Protein AF-A0A6C0AYD4-F1 (afdb_monomer)

Structure (mmCIF, N/CA/C/O backbone):
data_AF-A0A6C0AYD4-F1
#
_entry.id   AF-A0A6C0AYD4-F1
#
loop_
_atom_site.group_PDB
_atom_site.id
_atom_site.type_symbol
_atom_site.label_atom_id
_atom_site.label_alt_id
_atom_site.label_comp_id
_atom_site.label_asym_id
_atom_site.label_entity_id
_atom_site.label_seq_id
_atom_site.pdbx_PDB_ins_code
_atom_site.Cartn_x
_atom_site.Cartn_y
_atom_site.Cartn_z
_atom_site.occupancy
_atom_site.B_iso_or_equiv
_atom_site.auth_seq_id
_atom_site.auth_comp_id
_atom_site.auth_asym_id
_atom_site.auth_atom_id
_atom_site.pdbx_PDB_model_num
ATOM 1 N N . MET A 1 1 ? -42.179 45.378 -27.601 1.00 44.62 1 MET A N 1
ATOM 2 C CA . MET A 1 1 ? -40.763 45.382 -28.027 1.00 44.62 1 MET A CA 1
ATOM 3 C C . MET A 1 1 ? -39.996 44.572 -26.997 1.00 44.62 1 MET A C 1
ATOM 5 O O . MET A 1 1 ? -40.217 44.855 -25.828 1.00 44.62 1 MET A O 1
ATOM 9 N N . ALA A 1 2 ? -39.174 43.614 -27.463 1.00 38.97 2 ALA A N 1
ATOM 10 C CA . ALA A 1 2 ? -38.355 42.639 -26.708 1.00 38.97 2 ALA A CA 1
ATOM 11 C C . ALA A 1 2 ? -39.185 41.627 -25.868 1.00 38.97 2 ALA A C 1
ATOM 13 O O . ALA A 1 2 ? -40.065 42.040 -25.132 1.00 38.97 2 ALA A O 1
ATOM 14 N N . ASP A 1 3 ? -39.080 40.296 -25.947 1.00 34.78 3 ASP A N 1
ATOM 15 C CA . ASP A 1 3 ? -38.038 39.397 -26.445 1.00 34.78 3 ASP A CA 1
ATOM 16 C C . ASP A 1 3 ? -38.659 38.068 -26.924 1.00 34.78 3 ASP A C 1
ATOM 18 O O . ASP A 1 3 ? -39.284 37.349 -26.151 1.00 34.78 3 ASP A O 1
ATOM 22 N N . ASN A 1 4 ? -38.451 37.728 -28.198 1.00 45.53 4 ASN A N 1
ATOM 23 C CA . ASN A 1 4 ? -38.811 36.446 -28.816 1.00 45.53 4 ASN A CA 1
ATOM 24 C C . ASN A 1 4 ? -37.530 35.765 -29.323 1.00 45.53 4 ASN A C 1
ATOM 26 O O . ASN A 1 4 ? -37.348 35.615 -30.522 1.00 45.53 4 ASN A O 1
ATOM 30 N N . VAL A 1 5 ? -36.602 35.408 -28.431 1.00 49.59 5 VAL A N 1
ATOM 31 C CA . VAL A 1 5 ? -35.448 34.547 -28.762 1.00 49.59 5 VAL A CA 1
ATOM 32 C C . VAL A 1 5 ? -34.971 33.845 -27.488 1.00 49.59 5 VAL A C 1
ATOM 34 O O . VAL A 1 5 ? -34.054 34.342 -26.841 1.00 49.59 5 VAL A O 1
ATOM 37 N N . LYS A 1 6 ? -35.588 32.725 -27.076 1.00 43.72 6 LYS A N 1
ATOM 38 C CA . LYS A 1 6 ? -34.960 31.786 -26.111 1.00 43.72 6 LYS A CA 1
ATOM 39 C C . LYS A 1 6 ? -35.691 30.459 -25.889 1.00 43.72 6 LYS A C 1
ATOM 41 O O . LYS A 1 6 ? -35.617 29.902 -24.804 1.00 43.72 6 LYS A O 1
ATOM 46 N N . VAL A 1 7 ? -36.367 29.908 -26.890 1.00 43.28 7 VAL A N 1
ATOM 47 C CA . VAL A 1 7 ? -36.875 28.532 -26.799 1.00 43.28 7 VAL A CA 1
ATOM 48 C C . VAL A 1 7 ? -36.770 27.924 -28.191 1.00 43.28 7 VAL A C 1
ATOM 50 O O . VAL A 1 7 ? -37.669 28.147 -28.980 1.00 43.28 7 VAL A O 1
ATOM 53 N N . ASP A 1 8 ? -35.610 27.337 -28.519 1.00 44.72 8 ASP A N 1
ATOM 54 C CA . ASP A 1 8 ? -35.420 26.290 -29.560 1.00 44.72 8 ASP A CA 1
ATOM 55 C C . ASP A 1 8 ? -33.947 26.106 -29.984 1.00 44.72 8 ASP A C 1
ATOM 57 O O . ASP A 1 8 ? -33.622 26.003 -31.159 1.00 44.72 8 ASP A O 1
ATOM 61 N N . ILE A 1 9 ? -33.001 26.060 -29.033 1.00 37.50 9 ILE A N 1
ATOM 62 C CA . ILE A 1 9 ? -31.600 25.686 -29.357 1.00 37.50 9 ILE A CA 1
ATOM 63 C C . ILE A 1 9 ? -31.076 24.529 -28.484 1.00 37.50 9 ILE A C 1
ATOM 65 O O . ILE A 1 9 ? -30.070 23.908 -28.808 1.00 37.50 9 ILE A O 1
ATOM 69 N N . MET A 1 10 ? -31.770 24.151 -27.405 1.00 37.38 10 MET A N 1
ATOM 70 C CA . MET A 1 10 ? -31.255 23.139 -26.466 1.00 37.38 10 MET A CA 1
ATOM 71 C C . MET A 1 10 ? -31.740 21.704 -26.721 1.00 37.38 10 MET A C 1
ATOM 73 O O . MET A 1 10 ? -31.194 20.778 -26.126 1.00 37.38 10 MET A O 1
ATOM 77 N N . THR A 1 11 ? -32.712 21.491 -27.612 1.00 37.31 11 THR A N 1
ATOM 78 C CA . THR A 1 11 ? -33.355 20.170 -27.772 1.00 37.31 11 THR A CA 1
ATOM 79 C C . THR A 1 11 ? -32.827 19.368 -28.972 1.00 37.31 11 THR A C 1
ATOM 81 O O . THR A 1 11 ? -32.942 18.147 -28.979 1.00 37.31 11 THR A O 1
ATOM 84 N N . GLU A 1 12 ? -32.157 19.996 -29.947 1.00 37.44 12 GLU A N 1
ATOM 85 C CA . GLU A 1 12 ? -31.658 19.301 -31.154 1.00 37.44 12 GLU A CA 1
ATOM 86 C C . GLU A 1 12 ? -30.195 18.823 -31.085 1.00 37.44 12 GLU A C 1
ATOM 88 O O . GLU A 1 12 ? -29.742 18.104 -31.970 1.00 37.44 12 GLU A O 1
ATOM 93 N N . LEU A 1 13 ? -29.445 19.115 -30.017 1.00 38.38 13 LEU A N 1
ATOM 94 C CA . LEU A 1 13 ? -28.035 18.693 -29.901 1.00 38.38 13 LEU A CA 1
ATOM 95 C C . LEU A 1 13 ? -27.817 17.308 -29.262 1.00 38.38 13 LEU A C 1
ATOM 97 O O . LEU A 1 13 ? -26.674 16.872 -29.134 1.00 38.38 13 LEU A O 1
ATOM 101 N N . PHE A 1 14 ? -28.883 16.590 -28.887 1.00 39.69 14 PHE A N 1
ATOM 102 C CA . PHE A 1 14 ? -28.781 15.309 -28.166 1.00 39.69 14 PHE A CA 1
ATOM 103 C C . PHE A 1 14 ? -29.174 14.056 -28.955 1.00 39.69 14 PHE A C 1
ATOM 105 O O . PHE A 1 14 ? -29.159 12.957 -28.401 1.00 39.69 14 PHE A O 1
ATOM 112 N N . THR A 1 15 ? -29.445 14.162 -30.255 1.00 43.34 15 THR A N 1
ATOM 113 C CA . THR A 1 15 ? -29.678 12.981 -31.096 1.00 43.34 15 THR A CA 1
ATOM 114 C C . THR A 1 15 ? -28.589 12.857 -32.155 1.00 43.34 15 THR A C 1
ATOM 116 O O . THR A 1 15 ? -28.584 13.556 -33.157 1.00 43.34 15 THR A O 1
ATOM 119 N N . GLY A 1 16 ? -27.642 11.940 -31.929 1.00 42.59 16 GLY A N 1
ATOM 120 C CA . GLY A 1 16 ? -26.774 11.458 -33.008 1.00 42.59 16 GLY A CA 1
ATOM 121 C C . GLY A 1 16 ? -25.272 11.698 -32.878 1.00 42.59 16 GLY A C 1
ATOM 122 O O . GLY A 1 16 ? -24.606 11.851 -33.893 1.00 42.59 16 GLY A O 1
ATOM 123 N N . LEU A 1 17 ? -24.693 11.646 -31.678 1.00 34.69 17 LEU A N 1
ATOM 124 C CA . LEU A 1 17 ? -23.263 11.356 -31.541 1.00 34.69 17 LEU A CA 1
ATOM 125 C C . LEU A 1 17 ? -23.082 10.291 -30.467 1.00 34.69 17 LEU A C 1
ATOM 127 O O . LEU A 1 17 ? -23.204 10.559 -29.275 1.00 34.69 17 LEU A O 1
ATOM 131 N N . GLY A 1 18 ? -22.817 9.060 -30.911 1.00 35.41 18 GLY A N 1
ATOM 132 C CA . GLY A 1 18 ? -22.411 7.972 -30.033 1.00 35.41 18 GLY A CA 1
ATOM 133 C C . GLY A 1 18 ? -21.287 8.461 -29.130 1.00 35.41 18 GLY A C 1
ATOM 134 O O . GLY A 1 18 ? -20.235 8.884 -29.615 1.00 35.41 18 GLY A O 1
ATOM 135 N N . ILE A 1 19 ? -21.538 8.439 -27.821 1.00 39.69 19 ILE A N 1
ATOM 136 C CA . ILE A 1 19 ? -20.558 8.778 -26.797 1.00 39.69 19 ILE A CA 1
ATOM 137 C C . ILE A 1 19 ? -19.452 7.729 -26.894 1.00 39.69 19 ILE A C 1
ATOM 139 O O . ILE A 1 19 ? -19.482 6.666 -26.279 1.00 39.69 19 ILE A O 1
ATOM 143 N N . LYS A 1 20 ? -18.465 8.012 -27.740 1.00 37.59 20 LYS A N 1
ATOM 144 C CA . LYS A 1 20 ? -17.200 7.303 -27.754 1.00 37.59 20 LYS A CA 1
ATOM 145 C C . LYS A 1 20 ? -16.475 7.793 -26.512 1.00 37.59 20 LYS A C 1
ATOM 147 O O . LYS A 1 20 ? -15.947 8.903 -26.517 1.00 37.59 20 LYS A O 1
ATOM 152 N N . ASN A 1 21 ? -16.513 6.995 -25.446 1.00 36.22 21 ASN A N 1
ATOM 153 C CA . ASN A 1 21 ? -15.744 7.226 -24.227 1.00 36.22 21 ASN A CA 1
ATOM 154 C C . ASN A 1 21 ? -14.307 7.625 -24.606 1.00 36.22 21 ASN A C 1
ATOM 156 O O . ASN A 1 21 ? -13.506 6.791 -25.031 1.00 36.22 21 ASN A O 1
ATOM 160 N N . LYS A 1 22 ? -13.975 8.915 -24.493 1.00 41.62 22 LYS A N 1
ATOM 161 C CA . LYS A 1 22 ? -12.604 9.416 -24.623 1.00 41.62 22 LYS A CA 1
ATOM 162 C C . LYS A 1 22 ? -11.936 9.235 -23.269 1.00 41.62 22 LYS A C 1
ATOM 164 O O . LYS A 1 22 ? -11.875 10.151 -22.462 1.00 41.62 22 LYS A O 1
ATOM 169 N N . GLY A 1 23 ? -11.511 8.002 -23.022 1.00 39.72 23 GLY A N 1
ATOM 170 C CA . GLY A 1 23 ? -10.858 7.613 -21.777 1.00 39.72 23 GLY A CA 1
ATOM 171 C C . GLY A 1 23 ? -10.393 6.160 -21.724 1.00 39.72 23 GLY A C 1
ATOM 172 O O . GLY A 1 23 ? -10.113 5.663 -20.644 1.00 39.72 23 GLY A O 1
ATOM 173 N N . THR A 1 24 ? -10.295 5.447 -22.848 1.00 38.59 24 THR A N 1
ATOM 174 C CA . THR A 1 24 ? -9.552 4.179 -22.904 1.00 38.59 24 THR A CA 1
ATOM 175 C C . THR A 1 24 ? -8.076 4.501 -23.081 1.00 38.59 24 THR A C 1
ATOM 177 O O . THR A 1 24 ? -7.570 4.574 -24.202 1.00 38.59 24 THR A O 1
ATOM 180 N N . GLY A 1 25 ? -7.390 4.760 -21.968 1.00 37.41 25 GLY A N 1
ATOM 181 C CA . GLY A 1 25 ? -5.937 4.849 -21.952 1.00 37.41 25 GLY A CA 1
ATOM 182 C C . GLY A 1 25 ? -5.346 3.514 -22.388 1.00 37.41 25 GLY A C 1
ATOM 183 O O . GLY A 1 25 ? -5.398 2.572 -21.615 1.00 37.41 25 GLY A O 1
ATOM 184 N N . ALA A 1 26 ? -4.864 3.450 -23.632 1.00 41.50 26 ALA A N 1
ATOM 185 C CA . ALA A 1 26 ? -3.774 2.630 -24.187 1.00 41.50 26 ALA A CA 1
ATOM 186 C C . ALA A 1 26 ? -3.532 1.182 -23.680 1.00 41.50 26 ALA A C 1
ATOM 188 O O . ALA A 1 26 ? -2.459 0.631 -23.907 1.00 41.50 26 ALA A O 1
ATOM 189 N N . GLY A 1 27 ? -4.493 0.532 -23.031 1.00 39.22 27 GLY A N 1
ATOM 190 C CA . GLY A 1 27 ? -4.461 -0.880 -22.676 1.00 39.22 27 GLY A CA 1
ATOM 191 C C . GLY A 1 27 ? -5.323 -1.639 -23.669 1.00 39.22 27 GLY A C 1
ATOM 192 O O . GLY A 1 27 ? -6.549 -1.573 -23.603 1.00 39.22 27 GLY A O 1
ATOM 193 N N . GLY A 1 28 ? -4.703 -2.329 -24.627 1.00 43.47 28 GLY A N 1
ATOM 194 C CA . GLY A 1 28 ? -5.433 -3.255 -25.493 1.00 43.47 28 GLY A CA 1
ATOM 195 C C . GLY A 1 28 ? -6.162 -4.312 -24.655 1.00 43.47 28 GLY A C 1
ATOM 196 O O . GLY A 1 28 ? -5.759 -4.597 -23.530 1.00 43.47 28 GLY A O 1
ATOM 197 N N . ALA A 1 29 ? -7.215 -4.930 -25.194 1.00 47.03 29 ALA A N 1
ATOM 198 C CA . ALA A 1 29 ? -8.004 -5.948 -24.487 1.00 47.03 29 ALA A CA 1
ATOM 199 C C . ALA A 1 29 ? -7.142 -7.057 -23.831 1.00 47.03 29 ALA A C 1
ATOM 201 O O . ALA A 1 29 ? -7.432 -7.478 -22.717 1.00 47.03 29 ALA A O 1
ATOM 202 N N . LYS A 1 30 ? -6.010 -7.428 -24.451 1.00 51.44 30 LYS A N 1
ATOM 203 C CA . LYS A 1 30 ? -5.021 -8.379 -23.902 1.00 51.44 30 LYS A CA 1
ATOM 204 C C . LYS A 1 30 ? -4.166 -7.825 -22.751 1.00 51.44 30 LYS A C 1
ATOM 206 O O . LYS A 1 30 ? -3.709 -8.581 -21.902 1.00 51.44 30 LYS A O 1
ATOM 211 N N . THR A 1 31 ? -3.927 -6.514 -22.704 1.00 51.19 31 THR A N 1
ATOM 212 C CA . THR A 1 31 ? -3.273 -5.855 -21.559 1.00 51.19 31 THR A CA 1
ATOM 213 C C . THR A 1 31 ? -4.178 -5.909 -20.331 1.00 51.19 31 THR A C 1
ATOM 215 O O . THR A 1 31 ? -3.682 -6.111 -19.228 1.00 51.19 31 THR A O 1
ATOM 218 N N . ASN A 1 32 ? -5.498 -5.814 -20.527 1.00 59.69 32 ASN A N 1
ATOM 219 C CA . ASN A 1 32 ? -6.474 -5.931 -19.443 1.00 59.69 32 ASN A CA 1
ATOM 220 C C . ASN A 1 32 ? -6.580 -7.367 -18.910 1.00 59.69 32 ASN A C 1
ATOM 222 O O . ASN A 1 32 ? -6.763 -7.545 -17.713 1.00 59.69 32 ASN A O 1
ATOM 226 N N . GLU A 1 33 ? -6.454 -8.385 -19.765 1.00 62.53 33 GLU A N 1
ATOM 227 C CA . GLU A 1 33 ? -6.445 -9.793 -19.335 1.00 62.53 33 GLU A CA 1
ATOM 228 C C . GLU A 1 33 ? -5.199 -10.128 -18.501 1.00 62.53 33 GLU A C 1
ATOM 230 O O . GLU A 1 33 ? -5.330 -10.629 -17.388 1.00 62.53 33 GLU A O 1
ATOM 235 N N . ASN A 1 34 ? -4.003 -9.768 -18.981 1.00 67.94 34 ASN A N 1
ATOM 236 C CA . ASN A 1 34 ? -2.759 -10.011 -18.239 1.00 67.94 34 ASN A CA 1
ATOM 237 C C . ASN A 1 34 ? -2.665 -9.164 -16.9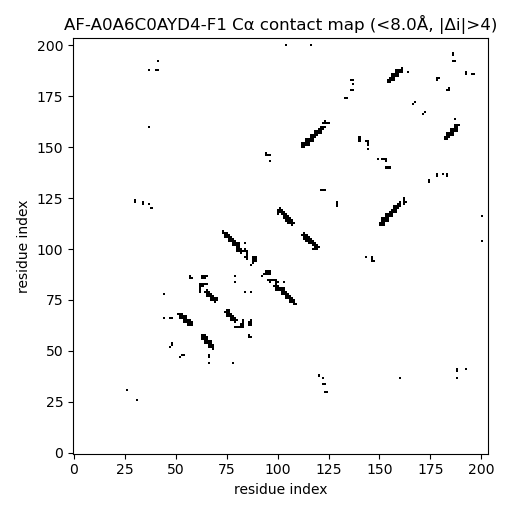59 1.00 67.94 34 ASN A C 1
ATOM 239 O O . ASN A 1 34 ? -2.200 -9.642 -15.930 1.00 67.94 34 ASN A O 1
ATOM 243 N N . GLY A 1 35 ? -3.143 -7.914 -17.005 1.00 69.81 35 GLY A N 1
ATOM 244 C CA . GLY A 1 35 ? -3.217 -7.049 -15.828 1.00 69.81 35 GLY A CA 1
ATOM 245 C C . GLY A 1 35 ? -4.138 -7.620 -14.748 1.00 69.81 35 GLY A C 1
ATOM 246 O O . GLY A 1 35 ? -3.756 -7.649 -13.585 1.00 69.81 35 GLY A O 1
ATOM 247 N N . LYS A 1 36 ? -5.300 -8.166 -15.133 1.00 74.00 36 LYS A N 1
ATOM 248 C CA . LYS A 1 36 ? -6.207 -8.844 -14.195 1.00 74.00 36 LYS A CA 1
ATOM 249 C C . LYS A 1 36 ? -5.576 -10.079 -13.565 1.00 74.00 36 LYS A C 1
ATOM 251 O O . LYS A 1 36 ? -5.649 -10.231 -12.354 1.00 74.00 36 LYS A O 1
ATOM 256 N N . GLN A 1 37 ? -4.916 -10.922 -14.360 1.00 84.06 37 GLN A N 1
ATOM 257 C CA . GLN A 1 37 ? -4.197 -12.080 -13.820 1.00 84.06 37 GLN A CA 1
ATOM 258 C C . GLN A 1 37 ? -3.109 -11.651 -12.829 1.00 84.06 37 GLN A C 1
ATOM 260 O O . GLN A 1 37 ? -2.975 -12.250 -11.769 1.00 84.06 37 GLN A O 1
ATOM 265 N N . PHE A 1 38 ? -2.368 -10.584 -13.138 1.00 87.69 38 PHE A N 1
ATOM 266 C CA . PHE A 1 38 ? -1.365 -10.026 -12.233 1.00 87.69 38 PHE A CA 1
ATOM 267 C C . PHE A 1 38 ? -1.972 -9.518 -10.917 1.00 87.69 38 PHE A C 1
ATOM 269 O O . PHE A 1 38 ? -1.448 -9.801 -9.840 1.00 87.69 38 PHE A O 1
ATOM 276 N N . GLU A 1 39 ? -3.083 -8.785 -10.987 1.00 83.69 39 GLU A N 1
ATOM 277 C CA . GLU A 1 39 ? -3.799 -8.312 -9.800 1.00 83.69 39 GLU A CA 1
ATOM 278 C C . GLU A 1 39 ? -4.314 -9.478 -8.947 1.00 83.69 39 GLU A C 1
ATOM 280 O O . GLU A 1 39 ? -4.198 -9.419 -7.725 1.00 83.69 39 GLU A O 1
ATOM 285 N N . GLU A 1 40 ? -4.817 -10.548 -9.571 1.00 86.69 40 GLU A N 1
ATOM 286 C CA . GLU A 1 40 ? -5.308 -11.752 -8.891 1.00 86.69 40 GLU A CA 1
ATOM 287 C C . GLU A 1 40 ? -4.189 -12.510 -8.166 1.00 86.69 40 GLU A C 1
ATOM 289 O O . GLU A 1 40 ? -4.325 -12.791 -6.976 1.00 86.69 40 GLU A O 1
ATOM 294 N N . ILE A 1 41 ? -3.064 -12.800 -8.832 1.00 90.44 41 ILE A N 1
ATOM 295 C CA . ILE A 1 41 ? -1.966 -13.576 -8.219 1.00 90.44 41 ILE A CA 1
ATOM 296 C C . ILE A 1 41 ? -1.232 -12.809 -7.113 1.00 90.44 41 ILE A C 1
ATOM 298 O O . ILE A 1 41 ? -0.597 -13.419 -6.257 1.00 90.44 41 ILE A O 1
ATOM 302 N N . THR A 1 42 ? -1.308 -11.476 -7.127 1.00 94.88 42 THR A N 1
ATOM 303 C CA . THR A 1 42 ? -0.695 -10.615 -6.106 1.00 94.88 42 THR A CA 1
ATOM 304 C C . THR A 1 42 ? -1.682 -10.193 -5.020 1.00 94.88 42 THR A C 1
ATOM 306 O O . THR A 1 42 ? -1.297 -9.476 -4.102 1.00 94.88 42 THR A O 1
ATOM 309 N N . ASN A 1 43 ? -2.965 -10.558 -5.117 1.00 95.19 43 ASN A N 1
ATOM 310 C CA . ASN A 1 43 ? -3.985 -10.154 -4.150 1.00 95.19 43 ASN A CA 1
ATOM 311 C C . ASN A 1 43 ? -3.783 -10.855 -2.799 1.00 95.19 43 ASN A C 1
ATOM 313 O O . ASN A 1 43 ? -3.835 -12.083 -2.713 1.00 95.19 43 ASN A O 1
ATOM 317 N N . ASN A 1 44 ? -3.589 -10.078 -1.731 1.00 97.38 44 ASN A N 1
ATOM 318 C CA . ASN A 1 44 ? -3.335 -10.643 -0.405 1.00 97.38 44 ASN A CA 1
ATOM 319 C C . ASN A 1 44 ? -4.620 -10.979 0.383 1.00 97.38 44 ASN A C 1
ATOM 321 O O . ASN A 1 44 ? -4.542 -11.653 1.406 1.00 97.38 44 ASN A O 1
ATOM 325 N N . GLU A 1 45 ? -5.814 -10.570 -0.067 1.00 97.50 45 GLU A N 1
ATOM 326 C CA . GLU A 1 45 ? -7.075 -10.726 0.681 1.00 97.50 45 GLU A CA 1
ATOM 327 C C . GLU A 1 45 ? -7.350 -12.191 1.052 1.00 97.50 45 GLU A C 1
ATOM 329 O O . GLU A 1 45 ? -7.565 -12.514 2.222 1.00 97.50 45 GLU A O 1
ATOM 334 N N . VAL A 1 46 ? -7.301 -13.095 0.066 1.00 96.00 46 VAL A N 1
ATOM 335 C CA . VAL A 1 46 ? -7.577 -14.530 0.268 1.00 96.00 46 VAL A CA 1
ATOM 336 C C . VAL A 1 46 ? -6.584 -15.138 1.256 1.00 96.00 46 VAL A C 1
ATOM 338 O O . VAL A 1 46 ? -6.956 -15.921 2.134 1.00 96.00 46 VAL A O 1
ATOM 341 N N . ARG A 1 47 ? -5.315 -14.740 1.144 1.00 97.25 47 ARG A N 1
ATOM 342 C CA . ARG A 1 47 ? -4.245 -15.202 2.020 1.00 97.25 47 ARG A CA 1
ATOM 343 C C . ARG A 1 47 ? -4.444 -14.707 3.452 1.00 97.25 47 ARG A C 1
ATOM 345 O O . ARG A 1 47 ? -4.374 -15.518 4.373 1.00 97.25 47 ARG A O 1
ATOM 352 N N . LEU A 1 48 ? -4.772 -13.434 3.655 1.00 98.12 48 LEU A N 1
ATOM 353 C CA . LEU A 1 48 ? -5.041 -12.876 4.984 1.00 98.12 48 LEU A CA 1
ATOM 354 C C . LEU A 1 48 ? -6.251 -13.543 5.651 1.00 98.12 48 LEU A C 1
ATOM 356 O 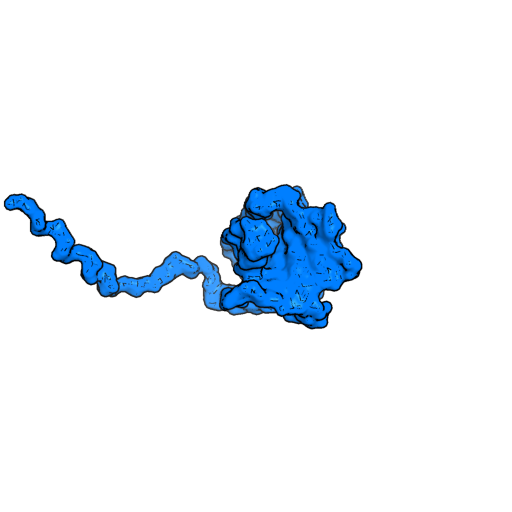O . LEU A 1 48 ? -6.185 -13.898 6.829 1.00 98.12 48 LEU A O 1
ATOM 360 N N . LEU A 1 49 ? -7.325 -13.802 4.899 1.00 98.06 49 LEU A N 1
ATOM 361 C CA . LEU A 1 49 ? -8.472 -14.569 5.398 1.00 98.06 49 LEU A CA 1
ATOM 362 C C . LEU A 1 49 ? -8.052 -15.973 5.858 1.00 98.06 49 LEU A C 1
ATOM 364 O O . LEU A 1 49 ? -8.413 -16.392 6.957 1.00 98.06 49 LEU A O 1
ATOM 368 N N . SER A 1 50 ? -7.227 -16.675 5.072 1.00 97.12 50 SER A N 1
ATOM 369 C CA . SER A 1 50 ? -6.702 -17.999 5.452 1.00 97.12 50 SER A CA 1
ATOM 370 C C . SER A 1 50 ? -5.810 -17.960 6.701 1.00 97.12 50 SER A C 1
ATOM 372 O O . SER A 1 50 ? -5.720 -18.936 7.441 1.00 97.12 50 SER A O 1
ATOM 374 N N . GLN A 1 51 ? -5.195 -16.809 6.977 1.00 96.38 51 GLN A N 1
ATOM 375 C CA . GLN A 1 51 ? -4.392 -16.560 8.171 1.00 96.38 51 GLN A CA 1
ATOM 376 C C . GLN A 1 51 ? -5.228 -16.104 9.374 1.00 96.38 51 GLN A C 1
ATOM 378 O O . GLN A 1 51 ? -4.660 -15.782 10.421 1.00 96.38 51 GLN A O 1
ATOM 383 N N . GLY A 1 52 ? -6.556 -16.080 9.267 1.00 97.56 52 GLY A N 1
ATOM 384 C CA . GLY A 1 52 ? -7.456 -15.754 10.370 1.00 97.56 52 GLY A CA 1
ATOM 385 C C . GLY A 1 52 ? -7.714 -14.261 10.559 1.00 97.56 52 GLY A C 1
ATOM 386 O O . GLY A 1 52 ? -8.082 -13.857 11.660 1.00 97.56 52 GLY A O 1
ATOM 387 N N . PHE A 1 53 ? -7.511 -13.437 9.528 1.00 98.50 53 PHE A N 1
ATOM 388 C CA . PHE A 1 53 ? -8.089 -12.094 9.520 1.00 98.50 53 PHE A CA 1
ATOM 389 C C . PHE A 1 53 ? -9.612 -12.178 9.396 1.00 98.50 53 PHE A C 1
ATOM 391 O O . PHE A 1 53 ? -10.148 -13.018 8.672 1.00 98.50 53 PHE A O 1
ATOM 398 N N . THR A 1 54 ? -10.315 -11.279 10.077 1.00 98.50 54 THR A N 1
ATOM 399 C CA . THR A 1 54 ? -11.779 -11.203 10.054 1.00 98.50 54 THR A CA 1
ATOM 400 C C . THR A 1 54 ? -12.251 -10.022 9.223 1.00 98.50 54 THR A C 1
ATOM 402 O O . THR A 1 54 ? -11.682 -8.938 9.319 1.00 98.50 54 THR A O 1
ATOM 405 N N . LYS A 1 55 ? -13.307 -10.220 8.429 1.00 98.62 55 LYS A N 1
ATOM 406 C CA . LYS A 1 55 ? -13.897 -9.184 7.575 1.00 98.62 55 LYS A CA 1
ATOM 407 C C . LYS A 1 55 ? -14.956 -8.374 8.321 1.00 98.62 55 LYS A C 1
ATOM 409 O O . LYS A 1 55 ? -15.907 -8.955 8.839 1.00 98.62 55 LYS A O 1
ATOM 414 N N . THR A 1 56 ? -14.846 -7.051 8.265 1.00 98.62 56 THR A N 1
ATOM 415 C CA . THR A 1 56 ? -15.831 -6.104 8.803 1.00 98.62 56 THR A CA 1
ATOM 416 C C . THR A 1 56 ? -16.332 -5.191 7.695 1.00 98.62 56 THR A C 1
ATOM 418 O O . THR A 1 56 ? -15.541 -4.588 6.972 1.00 98.62 56 THR A O 1
ATOM 421 N N . VAL A 1 57 ? -17.652 -5.083 7.554 1.00 98.38 57 VAL A N 1
ATOM 422 C CA . VAL A 1 57 ? -18.294 -4.226 6.548 1.00 98.38 57 VAL A CA 1
ATOM 423 C C . VAL A 1 57 ? -18.447 -2.808 7.099 1.00 98.38 57 VAL A C 1
ATOM 425 O O . VAL A 1 57 ? -18.980 -2.630 8.189 1.00 98.38 57 VAL A O 1
ATOM 428 N N . ILE A 1 58 ? -18.008 -1.817 6.322 1.00 97.88 58 ILE A N 1
ATOM 429 C CA . ILE A 1 58 ? -18.186 -0.381 6.581 1.00 97.88 58 ILE A CA 1
ATOM 430 C C . ILE A 1 58 ? -19.477 0.097 5.902 1.00 97.88 58 ILE A C 1
ATOM 432 O O . ILE A 1 58 ? -20.333 0.727 6.519 1.00 97.88 58 ILE A O 1
ATOM 436 N N . ASN A 1 59 ? -19.641 -0.217 4.613 1.00 97.38 59 ASN A N 1
ATOM 437 C CA . ASN A 1 59 ? -20.782 0.214 3.810 1.00 97.38 59 ASN A CA 1
ATOM 438 C C . ASN A 1 59 ? -21.033 -0.742 2.620 1.00 97.38 59 ASN A C 1
ATOM 440 O O . ASN A 1 59 ? -20.451 -1.819 2.527 1.00 97.38 59 ASN A O 1
ATOM 444 N N . LYS A 1 60 ? -21.948 -0.369 1.714 1.00 96.94 60 LYS A N 1
ATOM 445 C CA . LYS A 1 60 ? -22.375 -1.206 0.574 1.00 96.94 60 LYS A CA 1
ATOM 446 C C . LYS A 1 60 ? -21.505 -1.065 -0.686 1.00 96.94 60 LYS A C 1
ATOM 448 O O . LYS A 1 60 ? -21.804 -1.709 -1.690 1.00 96.94 60 LYS A O 1
ATOM 453 N N . ASN A 1 61 ? -20.471 -0.224 -0.672 1.00 95.06 61 ASN A N 1
ATOM 454 C CA . ASN A 1 61 ? -19.545 -0.078 -1.792 1.00 95.06 61 ASN A CA 1
ATOM 455 C C . ASN A 1 61 ? -18.785 -1.390 -2.022 1.00 95.06 61 ASN A C 1
ATOM 457 O O . ASN A 1 61 ? -18.566 -2.165 -1.092 1.00 95.06 61 ASN A O 1
ATOM 461 N N . LYS A 1 62 ? -18.319 -1.621 -3.258 1.00 95.81 62 LYS A N 1
ATOM 462 C CA . LYS A 1 62 ? -17.593 -2.847 -3.646 1.00 95.81 62 LYS A CA 1
ATOM 463 C C . LYS A 1 62 ? -16.456 -3.204 -2.678 1.00 95.81 62 LYS A C 1
ATOM 465 O O . LYS A 1 62 ? -16.286 -4.375 -2.356 1.00 95.81 62 LYS A O 1
ATOM 470 N N . TYR A 1 63 ? -15.713 -2.197 -2.225 1.00 97.38 63 TYR A N 1
ATOM 471 C CA . TYR A 1 63 ? -14.599 -2.335 -1.285 1.00 97.38 63 TYR A CA 1
ATOM 472 C C . TYR A 1 63 ? -14.885 -1.687 0.075 1.00 97.38 63 TYR A C 1
ATOM 474 O O . TYR A 1 63 ? -13.959 -1.380 0.813 1.00 97.38 63 TYR A O 1
ATOM 482 N N . GLY A 1 64 ? -16.160 -1.474 0.413 1.00 97.81 64 GLY A N 1
ATOM 483 C CA . GLY A 1 64 ? -16.605 -0.858 1.665 1.00 97.81 64 GLY A CA 1
ATOM 484 C C . GLY A 1 64 ? -16.468 -1.789 2.869 1.00 97.81 64 GLY A C 1
ATOM 485 O O . GLY A 1 64 ? -17.432 -2.013 3.598 1.00 97.81 64 GLY A O 1
ATOM 486 N N . TYR A 1 65 ? -15.300 -2.397 3.047 1.00 98.56 65 TYR A N 1
ATOM 487 C CA . TYR A 1 65 ? -14.969 -3.316 4.126 1.00 98.56 65 TYR A CA 1
ATOM 488 C C . TYR A 1 65 ? -13.464 -3.289 4.399 1.00 98.56 65 TYR A C 1
ATOM 490 O O . TYR A 1 65 ? -12.672 -2.864 3.561 1.00 98.56 65 TYR A O 1
ATOM 498 N N . TYR A 1 66 ? -13.075 -3.819 5.552 1.00 98.81 66 TYR A N 1
ATOM 499 C CA . TYR A 1 66 ? -11.683 -4.100 5.881 1.00 98.81 66 TYR A CA 1
ATOM 500 C C . TYR A 1 66 ? -11.537 -5.515 6.436 1.00 98.81 66 TYR A C 1
ATOM 502 O O . TYR A 1 66 ? -12.505 -6.120 6.905 1.00 98.81 66 TYR A O 1
ATOM 510 N N . LEU A 1 67 ? -10.322 -6.050 6.373 1.00 98.81 67 LEU A N 1
ATOM 511 C CA . LEU A 1 67 ? -9.916 -7.224 7.134 1.00 98.81 67 LEU A CA 1
ATOM 512 C C . LEU A 1 67 ? -9.090 -6.768 8.334 1.00 98.81 67 LEU A C 1
ATOM 514 O O . LEU A 1 67 ? -8.271 -5.871 8.181 1.00 98.81 67 LEU A O 1
ATOM 518 N N . SER A 1 68 ? -9.245 -7.374 9.507 1.00 98.44 68 SER A N 1
ATOM 519 C CA . SER A 1 68 ? -8.375 -7.072 10.649 1.00 98.44 68 SER A CA 1
ATOM 520 C C . SER A 1 68 ? -7.941 -8.312 11.414 1.00 98.44 68 SER A C 1
ATOM 522 O O . SER A 1 68 ? -8.618 -9.343 11.415 1.00 98.44 68 SER A O 1
ATOM 524 N N . LYS A 1 69 ? -6.776 -8.212 12.058 1.00 97.56 69 LYS A N 1
ATOM 525 C CA . LYS A 1 69 ? -6.258 -9.223 12.977 1.00 97.56 69 LYS A CA 1
ATOM 526 C C . LYS A 1 69 ? -5.327 -8.587 14.003 1.00 97.56 69 LYS A C 1
ATOM 528 O O . LYS A 1 69 ? -4.482 -7.761 13.662 1.00 97.56 69 LYS A O 1
ATOM 533 N N . LYS A 1 70 ? -5.423 -9.042 15.253 1.00 96.56 70 LYS A N 1
ATOM 534 C CA . LYS A 1 70 ? -4.400 -8.773 16.270 1.00 96.56 70 LYS A CA 1
ATOM 535 C C . LYS A 1 70 ? -3.214 -9.715 16.087 1.00 96.56 70 LYS A C 1
ATOM 537 O O . LYS A 1 70 ? -3.385 -10.933 16.003 1.00 96.56 70 LYS A O 1
ATOM 542 N N . VAL A 1 71 ? -2.017 -9.149 16.032 1.00 91.62 71 VAL A N 1
ATOM 543 C CA . VAL A 1 71 ? -0.748 -9.867 15.916 1.00 91.62 71 VAL A CA 1
ATOM 544 C C . VAL A 1 71 ? 0.065 -9.587 17.177 1.00 91.62 71 VAL A C 1
ATOM 546 O O . VAL A 1 71 ? 0.399 -8.445 17.483 1.00 91.62 71 VAL A O 1
ATOM 549 N N . GLY A 1 72 ? 0.357 -10.635 17.946 1.00 89.12 72 GLY A N 1
ATOM 550 C CA . GLY A 1 72 ? 0.949 -10.478 19.274 1.00 89.12 72 GLY A CA 1
ATOM 551 C C . GLY A 1 72 ? -0.015 -9.821 20.269 1.00 89.12 72 GLY A C 1
ATOM 552 O O . GLY A 1 72 ? -1.230 -9.996 20.181 1.00 89.12 72 GLY A O 1
ATOM 553 N N . LEU A 1 73 ? 0.536 -9.100 21.249 1.00 87.44 73 LEU A N 1
ATOM 554 C CA . LEU A 1 73 ? -0.242 -8.539 22.362 1.00 87.44 73 LEU A CA 1
ATOM 555 C C . LEU A 1 73 ? -0.877 -7.179 22.045 1.00 87.44 73 LEU A C 1
ATOM 557 O O . LEU A 1 73 ? -1.972 -6.896 22.529 1.00 87.44 73 LEU A O 1
ATOM 561 N N . PHE A 1 74 ? -0.201 -6.345 21.251 1.00 91.56 74 PHE A N 1
ATOM 562 C CA . PHE A 1 74 ? -0.544 -4.922 21.131 1.00 91.56 74 PHE A CA 1
ATOM 563 C C . PHE A 1 74 ? -0.715 -4.424 19.696 1.00 91.56 74 PHE A C 1
ATOM 565 O O . PHE A 1 74 ? -1.220 -3.321 19.512 1.00 91.56 74 PHE A O 1
ATOM 572 N N . THR A 1 75 ? -0.332 -5.212 18.690 1.00 95.56 75 THR A N 1
ATOM 573 C CA . THR A 1 75 ? -0.405 -4.779 17.293 1.00 95.56 75 THR A CA 1
ATOM 574 C C . THR A 1 75 ? -1.711 -5.237 16.667 1.00 95.56 75 THR A C 1
ATOM 576 O O . THR A 1 75 ? -2.044 -6.422 16.680 1.00 95.56 75 THR A O 1
ATOM 579 N N . GLU A 1 76 ? -2.445 -4.301 16.081 1.00 97.19 76 GLU A N 1
ATOM 580 C CA . GLU A 1 76 ? -3.556 -4.595 15.184 1.00 97.19 76 GLU A CA 1
ATOM 581 C C . GLU A 1 76 ? -3.150 -4.240 13.758 1.00 97.19 76 GLU A C 1
ATOM 583 O O . GLU A 1 76 ? -2.646 -3.146 13.503 1.00 97.19 76 GLU A O 1
ATOM 588 N N . ILE A 1 77 ? -3.370 -5.176 12.838 1.00 98.25 77 ILE A N 1
ATOM 589 C CA . ILE A 1 77 ? -3.197 -4.956 11.406 1.00 98.25 77 ILE A CA 1
ATOM 590 C C . ILE A 1 77 ? -4.581 -4.933 10.779 1.00 98.25 77 ILE A C 1
ATOM 592 O O . ILE A 1 77 ? -5.353 -5.883 10.929 1.00 98.25 77 ILE A O 1
ATOM 596 N N . ILE A 1 78 ? -4.865 -3.859 10.056 1.00 98.69 78 ILE A N 1
ATOM 597 C CA . ILE A 1 78 ? -6.046 -3.695 9.224 1.00 98.69 78 ILE A CA 1
ATOM 598 C C . ILE A 1 78 ? -5.603 -3.681 7.766 1.00 98.69 78 ILE A C 1
ATOM 600 O O . ILE A 1 78 ? -4.625 -3.030 7.422 1.00 98.69 78 ILE A O 1
ATOM 604 N N . PHE A 1 79 ? -6.327 -4.382 6.908 1.00 98.81 79 PHE A N 1
ATOM 605 C CA . PHE A 1 79 ? -6.111 -4.437 5.471 1.00 98.81 79 PHE A CA 1
ATOM 606 C C . PHE A 1 79 ? -7.355 -3.946 4.734 1.00 98.81 79 PHE A C 1
ATOM 608 O O . PHE A 1 79 ? -8.479 -4.333 5.067 1.00 98.81 79 PHE A O 1
ATOM 615 N N . VAL A 1 80 ? -7.147 -3.128 3.707 1.00 98.75 80 VAL A N 1
ATOM 616 C CA . VAL A 1 80 ? -8.197 -2.579 2.842 1.00 98.75 80 VAL A CA 1
ATOM 617 C C . VAL A 1 80 ? -7.782 -2.654 1.375 1.00 98.75 80 VAL A C 1
ATOM 619 O O . VAL A 1 80 ? -6.598 -2.608 1.042 1.00 98.75 80 VAL A O 1
ATOM 622 N N . LEU A 1 81 ? -8.779 -2.727 0.494 1.00 98.25 81 LEU A N 1
ATOM 623 C CA . LEU A 1 81 ? -8.609 -2.676 -0.958 1.00 98.25 81 LEU A CA 1
ATOM 624 C C . LEU A 1 81 ? -9.154 -1.356 -1.502 1.00 98.25 81 LEU A C 1
ATOM 626 O O . LEU A 1 81 ? -10.278 -0.988 -1.164 1.00 98.25 81 LEU A O 1
ATOM 630 N N . GLN A 1 82 ? -8.427 -0.690 -2.403 1.00 96.75 82 GLN A N 1
ATOM 631 C CA . GLN A 1 82 ? -8.944 0.432 -3.203 1.00 96.75 82 GLN A CA 1
ATOM 632 C C . GLN A 1 82 ? -9.696 1.482 -2.369 1.00 96.75 82 GLN A C 1
ATOM 634 O O . GLN A 1 82 ? -9.157 2.025 -1.404 1.00 96.75 82 GLN A O 1
ATOM 639 N N . GLY A 1 83 ? -10.956 1.760 -2.723 1.00 97.06 83 GLY A N 1
ATOM 640 C CA . GLY A 1 83 ? -11.803 2.727 -2.019 1.00 97.06 83 GLY A CA 1
ATOM 641 C C . GLY A 1 83 ? -12.082 2.389 -0.555 1.00 97.06 83 GLY A C 1
ATOM 642 O O . GLY A 1 83 ? -12.495 3.272 0.191 1.00 97.06 83 GLY A O 1
ATOM 643 N N . GLY A 1 84 ? -11.792 1.163 -0.113 1.00 98.25 84 GLY A N 1
ATOM 644 C CA . GLY A 1 84 ? -11.874 0.780 1.291 1.00 98.25 84 GLY A CA 1
ATOM 645 C C . GLY A 1 84 ? -10.965 1.611 2.193 1.00 98.25 84 GLY A C 1
ATOM 646 O O . GLY A 1 84 ? -11.333 1.866 3.335 1.00 98.25 84 GLY A O 1
ATOM 647 N N . LEU A 1 85 ? -9.826 2.110 1.687 1.00 98.50 85 LEU A N 1
ATOM 648 C CA . LEU A 1 85 ? -8.975 3.017 2.463 1.00 98.50 85 LEU A CA 1
ATOM 649 C C . LEU A 1 85 ? -9.667 4.358 2.728 1.00 98.50 85 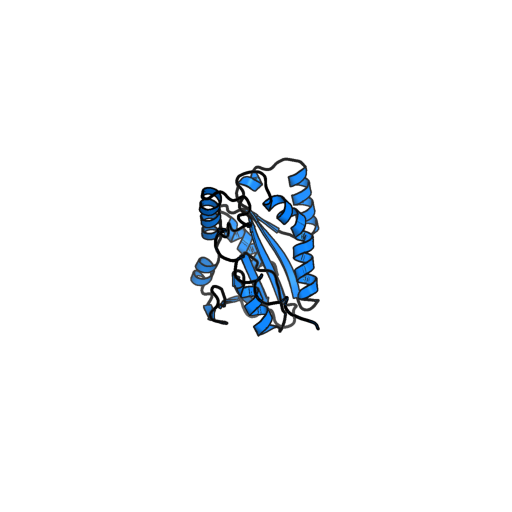LEU A C 1
ATOM 651 O O . LEU A 1 85 ? -9.621 4.850 3.851 1.00 98.50 85 LEU A O 1
ATOM 655 N N . ILE A 1 86 ? -10.326 4.933 1.719 1.00 97.94 86 ILE A N 1
ATOM 656 C CA . ILE A 1 86 ? -11.087 6.182 1.867 1.00 97.94 86 ILE A CA 1
ATOM 657 C C . ILE A 1 86 ? -12.210 5.980 2.886 1.00 97.94 86 ILE A C 1
ATOM 659 O O . ILE A 1 86 ? -12.338 6.761 3.828 1.00 97.94 86 ILE A O 1
ATOM 663 N N . ASP A 1 87 ? -12.986 4.909 2.717 1.00 98.12 87 ASP A N 1
ATOM 664 C CA . ASP A 1 87 ? -14.112 4.586 3.592 1.00 98.12 87 ASP A CA 1
ATOM 665 C C . ASP A 1 87 ? -13.653 4.381 5.047 1.00 98.12 87 ASP A C 1
ATOM 667 O O . ASP A 1 87 ? -14.252 4.931 5.973 1.00 98.12 87 ASP A O 1
ATOM 671 N N . TYR A 1 88 ? -12.553 3.649 5.249 1.00 98.38 88 TYR A N 1
ATOM 672 C CA . TYR A 1 88 ? -11.973 3.400 6.567 1.00 98.38 88 TYR A CA 1
ATOM 673 C C . TYR A 1 88 ? -11.450 4.682 7.218 1.00 98.38 88 TYR A C 1
ATOM 675 O O . TYR A 1 88 ? -11.783 4.977 8.363 1.00 98.38 88 TYR A O 1
ATOM 683 N N . MET A 1 89 ? -10.663 5.478 6.490 1.00 98.12 89 MET A N 1
ATOM 684 C CA . MET A 1 89 ? -10.053 6.696 7.030 1.00 98.12 89 MET A CA 1
ATOM 685 C C . MET A 1 89 ? -11.093 7.763 7.373 1.00 98.12 89 MET A C 1
ATOM 687 O O . MET A 1 89 ? -10.959 8.450 8.388 1.00 98.12 89 MET A O 1
ATOM 691 N N . LYS A 1 90 ? -12.170 7.849 6.586 1.00 97.81 90 LYS A N 1
ATOM 692 C CA . LYS A 1 90 ? -13.300 8.729 6.875 1.00 97.81 90 LYS A CA 1
ATOM 693 C C . LYS A 1 90 ? -14.062 8.290 8.123 1.00 97.81 90 LYS A C 1
ATOM 695 O O . LYS A 1 90 ? -14.353 9.133 8.964 1.00 97.81 90 LYS A O 1
ATOM 700 N N . GLN A 1 91 ? -14.377 6.999 8.252 1.00 97.50 91 GLN A N 1
ATOM 701 C CA . GLN A 1 91 ? -15.131 6.482 9.398 1.00 97.50 91 GLN A CA 1
ATOM 702 C C . GLN A 1 91 ? -14.329 6.552 10.705 1.00 97.50 91 GLN A C 1
ATOM 704 O O . GLN A 1 91 ? -14.872 6.919 11.740 1.00 97.50 91 GLN A O 1
ATOM 709 N N . GLU A 1 92 ? -13.055 6.166 10.665 1.00 97.38 92 GLU A N 1
ATOM 710 C CA . GLU A 1 92 ? -12.260 5.934 11.874 1.00 97.38 92 GLU A CA 1
ATOM 711 C C . GLU A 1 92 ? -11.482 7.165 12.343 1.00 97.38 92 GLU A C 1
ATOM 713 O O . GLU A 1 92 ? -11.152 7.271 13.524 1.00 97.38 92 GLU A O 1
ATOM 718 N N . PHE A 1 93 ? -11.143 8.073 11.425 1.00 96.69 93 PHE A N 1
ATOM 719 C CA . PHE A 1 93 ? -10.257 9.203 11.712 1.00 96.69 93 PHE A CA 1
ATOM 720 C C . PHE A 1 93 ? -10.784 10.555 11.225 1.00 96.69 93 PHE A C 1
ATOM 722 O O . PHE A 1 93 ? -10.106 11.560 11.445 1.00 96.69 93 PHE A O 1
ATOM 729 N N . GLU A 1 94 ? -11.949 10.581 10.567 1.00 97.38 94 GLU A N 1
ATOM 730 C CA . GLU A 1 94 ? -12.537 11.778 9.950 1.00 97.38 94 GLU A CA 1
ATOM 731 C C . GLU A 1 94 ? -11.598 12.447 8.922 1.00 97.38 94 GLU A C 1
ATOM 733 O O . GLU A 1 94 ? -11.591 13.666 8.759 1.00 97.38 94 GLU A O 1
ATOM 738 N N . ILE A 1 95 ? -10.790 11.644 8.214 1.00 97.31 95 ILE A N 1
ATOM 739 C CA . ILE A 1 95 ? -9.862 12.113 7.171 1.00 97.31 95 ILE A CA 1
ATOM 740 C C . ILE A 1 95 ? -10.412 11.759 5.789 1.00 97.31 95 ILE A C 1
ATOM 742 O O . ILE A 1 95 ? -10.646 10.590 5.480 1.00 97.31 95 ILE A O 1
ATOM 746 N N . GLU A 1 96 ? -10.562 12.765 4.925 1.00 96.06 96 GLU A N 1
ATOM 747 C CA . GLU A 1 96 ? -10.960 12.572 3.529 1.00 96.06 96 GLU A CA 1
ATOM 748 C C . GLU A 1 96 ? -9.739 12.361 2.629 1.00 96.06 96 GLU A C 1
ATOM 750 O O . GLU A 1 96 ? -9.075 13.301 2.194 1.00 96.06 96 GLU A O 1
ATOM 755 N N . LEU A 1 97 ? -9.456 11.094 2.330 1.00 96.06 97 LEU A N 1
ATOM 756 C CA . LEU A 1 97 ? -8.516 10.717 1.278 1.00 96.06 97 LEU A CA 1
ATOM 757 C C . LEU A 1 97 ? -9.193 10.752 -0.096 1.00 96.06 97 LEU A C 1
ATOM 759 O O . LEU A 1 97 ? -10.403 10.583 -0.222 1.00 96.06 97 LEU A O 1
ATOM 763 N N . PHE A 1 98 ? -8.393 10.913 -1.147 1.00 92.94 98 PHE A N 1
ATOM 764 C CA . PHE A 1 98 ? -8.884 10.989 -2.530 1.00 92.94 98 PHE A CA 1
ATOM 765 C C . PHE A 1 98 ? -8.115 10.080 -3.504 1.00 92.94 98 PHE A C 1
ATOM 767 O O . PHE A 1 98 ? -8.325 10.129 -4.718 1.00 92.94 98 PHE A O 1
ATOM 774 N N . ARG A 1 99 ? -7.246 9.210 -2.979 1.00 94.25 99 ARG A N 1
ATOM 775 C CA . ARG A 1 99 ? -6.518 8.183 -3.733 1.00 94.25 99 ARG A CA 1
ATOM 776 C C . ARG A 1 99 ? -7.004 6.793 -3.340 1.00 94.25 99 ARG A C 1
ATOM 778 O O . ARG A 1 99 ? -7.206 6.515 -2.162 1.00 94.25 99 ARG A O 1
ATOM 785 N N . ASN A 1 100 ? -7.146 5.929 -4.342 1.00 96.12 100 ASN A N 1
ATOM 786 C CA . ASN A 1 100 ? -7.553 4.535 -4.193 1.00 96.12 100 ASN A CA 1
ATOM 787 C C . ASN A 1 100 ? -6.345 3.639 -4.498 1.00 96.12 100 ASN A C 1
ATOM 789 O O . ASN A 1 100 ? -6.146 3.326 -5.674 1.00 96.12 100 ASN A O 1
ATOM 793 N N . PRO A 1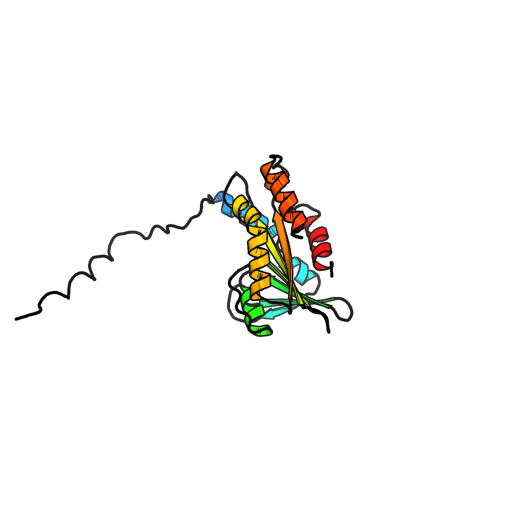 101 ? -5.528 3.272 -3.496 1.00 97.19 101 PRO A N 1
ATOM 794 C CA . PRO A 1 101 ? -4.388 2.393 -3.728 1.00 97.19 101 PRO A CA 1
ATOM 795 C C . PRO A 1 101 ? -4.856 0.965 -3.995 1.00 97.19 101 PRO A C 1
ATOM 797 O O . PRO A 1 101 ? -5.954 0.590 -3.590 1.00 97.19 101 PRO A O 1
ATOM 800 N N . ASP A 1 102 ? -4.039 0.136 -4.637 1.00 97.62 102 ASP A N 1
ATOM 801 C CA . ASP A 1 102 ? -4.434 -1.253 -4.894 1.00 97.62 102 ASP A CA 1
ATOM 802 C C . ASP A 1 102 ? -4.662 -2.024 -3.582 1.00 97.62 102 ASP A C 1
ATOM 804 O O . ASP A 1 102 ? -5.704 -2.663 -3.411 1.00 97.62 102 ASP A O 1
ATOM 808 N N . GLU A 1 103 ? -3.737 -1.888 -2.629 1.00 98.50 103 GLU A N 1
ATOM 809 C CA . GLU A 1 103 ? -3.860 -2.400 -1.262 1.00 98.50 103 GLU A CA 1
ATOM 810 C C . GLU A 1 103 ? -3.309 -1.385 -0.250 1.00 98.50 103 GLU A C 1
ATOM 812 O O . GLU A 1 103 ? -2.389 -0.621 -0.552 1.00 98.50 103 GLU A O 1
ATOM 817 N N . ALA A 1 104 ? -3.835 -1.395 0.976 1.00 98.75 104 ALA A N 1
ATOM 818 C CA . ALA A 1 104 ? -3.219 -0.679 2.087 1.00 98.75 104 ALA A CA 1
ATOM 819 C C . ALA A 1 104 ? -3.332 -1.450 3.403 1.00 98.75 104 ALA A C 1
ATOM 821 O O . ALA A 1 104 ? -4.305 -2.171 3.644 1.00 98.75 104 ALA A O 1
ATOM 822 N N . TYR A 1 105 ? -2.333 -1.251 4.260 1.00 98.75 105 TYR A N 1
ATOM 823 C CA . TYR A 1 105 ? -2.238 -1.837 5.590 1.00 98.75 105 TYR A CA 1
ATOM 824 C C . TYR A 1 105 ? -2.172 -0.714 6.619 1.00 98.75 105 TYR A C 1
ATOM 826 O O . TYR A 1 105 ? -1.294 0.141 6.545 1.00 98.75 105 TYR A O 1
ATOM 834 N N . ILE A 1 106 ? -3.088 -0.710 7.580 1.00 98.62 106 ILE A N 1
ATOM 835 C CA . ILE A 1 106 ? -3.093 0.226 8.700 1.00 98.62 106 ILE A CA 1
ATOM 836 C C . ILE A 1 106 ? -2.658 -0.545 9.939 1.00 98.62 106 ILE A C 1
ATOM 838 O O . ILE A 1 106 ? -3.301 -1.520 10.326 1.00 98.62 106 ILE A O 1
ATOM 842 N N . ILE A 1 107 ? -1.559 -0.120 10.551 1.00 98.31 107 ILE A N 1
ATOM 843 C CA . ILE A 1 107 ? -0.965 -0.776 11.710 1.00 98.31 107 ILE A CA 1
ATOM 844 C C . ILE A 1 107 ? -1.132 0.139 12.913 1.00 98.31 107 ILE A C 1
ATOM 846 O O . ILE A 1 107 ? -0.622 1.261 12.941 1.00 98.31 107 ILE A O 1
ATOM 850 N N . ARG A 1 108 ? -1.861 -0.353 13.913 1.00 96.50 108 ARG A N 1
ATOM 851 C CA . ARG A 1 108 ? -2.157 0.378 15.145 1.00 96.50 108 ARG A CA 1
ATOM 852 C C . ARG A 1 108 ? -1.443 -0.278 16.319 1.00 96.50 108 ARG A C 1
ATOM 854 O O . ARG A 1 108 ? -1.532 -1.494 16.506 1.00 96.50 108 ARG A O 1
ATOM 861 N N . ARG A 1 109 ? -0.774 0.548 17.125 1.00 94.50 109 ARG A N 1
ATOM 862 C CA . ARG A 1 109 ? -0.187 0.179 18.417 1.00 94.50 109 ARG A CA 1
ATOM 863 C C . ARG A 1 109 ? -0.517 1.256 19.455 1.00 94.50 109 ARG A C 1
ATOM 865 O O . ARG A 1 109 ? -0.489 2.442 19.123 1.00 94.50 109 ARG A O 1
ATOM 872 N N . PRO A 1 110 ? -0.862 0.884 20.699 1.00 93.00 110 PRO A N 1
ATOM 873 C CA . PRO A 1 110 ? -1.129 1.856 21.753 1.00 93.00 110 PRO A CA 1
ATOM 874 C C . PRO A 1 110 ? 0.071 2.775 22.009 1.00 93.00 110 PRO A C 1
ATOM 876 O O . PRO A 1 110 ? 1.170 2.297 22.261 1.00 93.00 110 PRO A O 1
ATOM 879 N N . GLY A 1 111 ? -0.159 4.090 21.998 1.00 92.06 111 GLY A N 1
ATOM 880 C CA . GLY A 1 111 ? 0.864 5.092 22.323 1.00 92.06 111 GLY A CA 1
ATOM 881 C C . GLY A 1 111 ? 1.834 5.438 21.189 1.00 92.06 111 GLY A C 1
ATOM 882 O O . GLY A 1 111 ? 2.708 6.276 21.393 1.00 92.06 111 GLY A O 1
ATOM 883 N N . GLU A 1 112 ? 1.669 4.851 20.004 1.00 94.31 112 GLU A N 1
ATOM 884 C CA . GLU A 1 112 ? 2.512 5.101 18.832 1.00 94.31 112 GLU A CA 1
ATOM 885 C C . GLU A 1 112 ? 1.714 5.742 17.687 1.00 94.31 112 GLU A C 1
ATOM 887 O O . GLU A 1 112 ? 0.478 5.756 17.690 1.00 94.31 112 GLU A O 1
ATOM 892 N N . LYS A 1 113 ? 2.424 6.282 16.689 1.00 95.62 113 LYS A N 1
ATOM 893 C CA . LYS A 1 113 ? 1.788 6.739 15.448 1.00 95.62 113 LYS A CA 1
ATOM 894 C C . LYS A 1 113 ? 1.150 5.555 14.730 1.00 95.62 113 LYS A C 1
ATOM 896 O O . LYS A 1 113 ? 1.663 4.439 14.753 1.00 95.62 113 LYS A O 1
ATOM 901 N N . THR A 1 114 ? 0.027 5.806 14.064 1.00 97.56 114 THR A N 1
ATOM 902 C CA . THR A 1 114 ? -0.567 4.795 13.185 1.00 97.56 114 THR A CA 1
ATOM 903 C C . THR A 1 114 ? 0.233 4.745 11.889 1.00 97.56 114 THR A C 1
ATOM 905 O O . THR A 1 114 ? 0.350 5.759 11.205 1.00 97.56 114 THR A O 1
ATOM 908 N N . ILE A 1 115 ? 0.761 3.578 11.532 1.00 98.44 115 ILE A N 1
ATOM 909 C CA . ILE A 1 115 ? 1.494 3.409 10.273 1.00 98.44 115 ILE A CA 1
ATOM 910 C C . ILE A 1 115 ? 0.488 3.030 9.188 1.00 98.44 115 ILE A C 1
ATOM 912 O O . ILE A 1 115 ? -0.295 2.095 9.368 1.00 98.44 115 ILE A O 1
ATOM 916 N N . ILE A 1 116 ? 0.498 3.741 8.064 1.00 98.56 116 ILE A N 1
ATOM 917 C CA . ILE A 1 116 ? -0.260 3.386 6.865 1.00 98.56 116 ILE A CA 1
ATOM 918 C C . ILE A 1 116 ? 0.740 2.996 5.788 1.00 98.56 116 ILE A C 1
ATOM 920 O O . ILE A 1 116 ? 1.479 3.831 5.271 1.00 98.56 116 ILE A O 1
ATOM 924 N N . LYS A 1 117 ? 0.735 1.716 5.435 1.00 98.69 117 LYS A N 1
ATOM 925 C CA . LYS A 1 117 ? 1.556 1.165 4.367 1.00 98.69 117 LYS A CA 1
ATOM 926 C C . LYS A 1 117 ? 0.720 1.056 3.094 1.00 98.69 117 LYS A C 1
ATOM 928 O O . LYS A 1 117 ? -0.253 0.303 3.053 1.00 98.69 117 LYS A O 1
ATOM 933 N N . ILE A 1 118 ? 1.077 1.825 2.072 1.00 98.69 118 ILE A N 1
ATOM 934 C CA . ILE A 1 118 ? 0.388 1.909 0.780 1.00 98.69 118 ILE A CA 1
ATOM 935 C C . ILE A 1 118 ? 1.109 1.032 -0.243 1.00 98.69 118 ILE A C 1
ATOM 937 O O . ILE A 1 118 ? 2.314 1.178 -0.436 1.00 98.69 118 ILE A O 1
ATOM 941 N N . LEU A 1 119 ? 0.380 0.149 -0.924 1.00 98.56 119 LEU A N 1
ATOM 942 C CA . LEU A 1 119 ? 0.932 -0.726 -1.952 1.00 98.56 119 LEU A CA 1
ATOM 943 C C . LEU A 1 119 ? 0.231 -0.495 -3.295 1.00 98.56 119 LEU A C 1
ATOM 945 O O . LEU A 1 119 ? -0.966 -0.738 -3.448 1.00 98.56 119 LEU A O 1
ATOM 949 N N . GLU A 1 120 ? 1.009 -0.088 -4.294 1.00 97.69 120 GLU A N 1
ATOM 950 C CA . GLU A 1 120 ? 0.563 0.067 -5.679 1.00 97.69 120 GLU A CA 1
ATOM 951 C C . GLU A 1 120 ? 1.061 -1.085 -6.552 1.00 97.69 120 GLU A C 1
ATOM 953 O O . GLU A 1 120 ? 2.249 -1.397 -6.615 1.00 97.69 120 GLU A O 1
ATOM 958 N N . LYS A 1 121 ? 0.163 -1.678 -7.325 1.00 95.88 121 LYS A N 1
ATOM 959 C CA . LYS A 1 121 ? 0.454 -2.762 -8.259 1.00 95.88 121 LYS A CA 1
ATOM 960 C C . LYS A 1 121 ? 0.577 -2.206 -9.662 1.00 95.88 121 LYS A C 1
ATOM 962 O O . LYS A 1 121 ? -0.238 -1.397 -10.112 1.00 95.88 121 LYS A O 1
ATOM 967 N N . LYS A 1 122 ? 1.636 -2.586 -10.368 1.00 93.31 122 LYS A N 1
ATOM 968 C CA . LYS A 1 122 ? 1.923 -2.055 -11.699 1.00 93.31 122 LYS A CA 1
ATOM 969 C C . LYS A 1 122 ? 2.371 -3.171 -12.631 1.00 93.31 122 LYS A C 1
ATOM 971 O O . LYS A 1 122 ? 3.424 -3.780 -12.470 1.00 93.31 122 LYS A O 1
ATOM 976 N N . HIS A 1 123 ? 1.545 -3.398 -13.643 1.00 90.94 123 HIS A N 1
ATOM 977 C CA . HIS A 1 123 ? 1.766 -4.390 -14.680 1.00 90.94 123 HIS A CA 1
ATOM 978 C C . HIS A 1 123 ? 1.999 -3.697 -16.020 1.00 90.94 123 HIS A C 1
ATOM 980 O O . HIS A 1 123 ? 1.202 -2.853 -16.433 1.00 90.94 123 HIS A O 1
ATOM 986 N N . GLN A 1 124 ? 3.069 -4.074 -16.716 1.00 87.75 124 GLN A N 1
ATOM 987 C CA . GLN A 1 124 ? 3.443 -3.488 -17.996 1.00 87.75 124 GLN A CA 1
ATOM 988 C C . GLN A 1 124 ? 4.001 -4.565 -18.934 1.00 87.75 124 GLN A C 1
ATOM 990 O O . GLN A 1 124 ? 4.670 -5.479 -18.481 1.00 87.75 124 GLN A O 1
ATOM 995 N N . ASN A 1 125 ? 3.743 -4.466 -20.242 1.00 85.62 125 ASN A N 1
ATOM 996 C CA . ASN A 1 125 ? 4.298 -5.397 -21.247 1.00 85.62 125 ASN A CA 1
ATOM 997 C C . ASN A 1 125 ? 5.107 -4.693 -22.351 1.00 85.62 125 ASN A C 1
ATOM 999 O O . ASN A 1 125 ? 5.803 -5.341 -23.127 1.00 85.62 125 ASN A O 1
ATOM 1003 N N . VAL A 1 126 ? 4.999 -3.368 -22.444 1.00 81.69 126 VAL A N 1
ATOM 1004 C CA . VAL A 1 126 ? 5.666 -2.499 -23.428 1.00 81.69 126 VAL A CA 1
ATOM 1005 C C . VAL A 1 126 ? 5.960 -1.152 -22.771 1.00 81.69 126 VAL A C 1
ATOM 1007 O O . VAL A 1 126 ? 5.370 -0.852 -21.743 1.00 81.69 126 VAL A O 1
ATOM 1010 N N . GLN A 1 127 ? 6.811 -0.297 -23.335 1.00 78.50 127 GLN A N 1
ATOM 1011 C CA . GLN A 1 127 ? 6.999 1.051 -22.773 1.00 78.50 127 GLN A CA 1
ATOM 1012 C C . GLN A 1 127 ? 5.677 1.840 -22.728 1.00 78.50 127 GLN A C 1
ATOM 1014 O O . GLN A 1 127 ? 4.837 1.707 -23.618 1.00 78.50 127 GLN A O 1
ATOM 1019 N N . GLY A 1 128 ? 5.470 2.648 -21.683 1.00 77.00 128 GLY A N 1
ATOM 1020 C CA . GLY A 1 128 ? 4.231 3.411 -21.532 1.00 77.00 128 GLY A CA 1
ATOM 1021 C C . GLY A 1 128 ? 4.051 4.089 -20.174 1.00 77.00 128 GLY A C 1
ATOM 1022 O O . GLY A 1 128 ? 4.984 4.228 -19.389 1.00 77.00 128 GLY A O 1
ATOM 1023 N N . SER A 1 129 ? 2.814 4.513 -19.907 1.00 74.19 129 SER A N 1
ATOM 1024 C CA . SER A 1 129 ? 2.442 5.454 -18.837 1.00 74.19 129 SER A CA 1
ATOM 1025 C C . SER A 1 129 ? 2.649 4.962 -17.404 1.00 74.19 129 SER A C 1
ATOM 1027 O O . SER A 1 129 ? 2.595 5.771 -16.478 1.00 74.19 129 SER A O 1
ATOM 1029 N N . VAL A 1 130 ? 2.882 3.664 -17.191 1.00 82.75 130 VAL A N 1
ATOM 1030 C CA . VAL A 1 130 ? 3.215 3.142 -15.859 1.00 82.75 130 VAL A CA 1
ATOM 1031 C C . VAL A 1 130 ? 4.521 3.744 -15.354 1.00 82.75 130 VAL A C 1
ATOM 1033 O O . VAL A 1 130 ? 4.615 4.082 -14.181 1.00 82.75 130 VAL A O 1
ATOM 1036 N N . GLU A 1 131 ? 5.482 3.973 -16.245 1.00 85.94 131 GLU A N 1
ATOM 1037 C CA . GLU A 1 131 ? 6.758 4.589 -15.897 1.00 85.94 131 GLU A CA 1
ATOM 1038 C C . GLU A 1 131 ? 6.568 5.964 -15.242 1.00 85.94 131 GLU A C 1
ATOM 1040 O O . GLU A 1 131 ? 7.114 6.216 -14.174 1.00 85.94 131 GLU A O 1
ATOM 1045 N N . THR A 1 132 ? 5.719 6.825 -15.812 1.00 86.81 132 THR A N 1
ATOM 1046 C CA . THR A 1 132 ? 5.409 8.146 -15.240 1.00 86.81 132 THR A CA 1
ATOM 1047 C C . THR A 1 132 ? 4.849 8.045 -13.821 1.00 86.81 132 THR A C 1
ATOM 1049 O O . THR A 1 132 ? 5.108 8.917 -12.998 1.00 86.81 132 THR A O 1
ATOM 1052 N N . LYS A 1 133 ? 4.106 6.976 -13.508 1.00 89.69 133 LYS A N 1
ATOM 1053 C CA . LYS A 1 133 ? 3.575 6.747 -12.157 1.00 89.69 133 LYS A CA 1
ATOM 1054 C C . LYS A 1 133 ? 4.668 6.342 -11.172 1.00 89.69 133 LYS A C 1
ATOM 1056 O O . LYS A 1 133 ? 4.624 6.792 -10.036 1.00 89.69 133 LYS A O 1
ATOM 1061 N N . LEU A 1 134 ? 5.645 5.544 -11.610 1.00 94.19 134 LEU A N 1
ATOM 1062 C CA . LEU A 1 134 ? 6.806 5.206 -10.782 1.00 94.19 134 LEU A CA 1
ATOM 1063 C C . LEU A 1 134 ? 7.639 6.458 -10.480 1.00 94.19 134 LEU A C 1
ATOM 1065 O O . LEU A 1 134 ? 8.009 6.684 -9.337 1.00 94.19 134 LEU A O 1
ATOM 1069 N N . TRP A 1 135 ? 7.848 7.329 -11.470 1.00 94.75 135 TRP A N 1
ATOM 1070 C CA . TRP A 1 135 ? 8.512 8.621 -11.253 1.00 94.75 135 TRP A CA 1
ATOM 1071 C C . TRP A 1 135 ? 7.733 9.554 -10.318 1.00 94.75 135 TRP A C 1
ATOM 1073 O O . TRP A 1 135 ? 8.329 10.323 -9.571 1.00 94.75 135 TRP A O 1
ATOM 1083 N N . ALA A 1 136 ? 6.401 9.484 -10.333 1.00 95.75 136 ALA A N 1
ATOM 1084 C CA . ALA A 1 136 ? 5.549 10.285 -9.458 1.00 95.75 136 ALA A CA 1
ATOM 1085 C C . ALA A 1 136 ? 5.458 9.749 -8.016 1.00 95.75 136 ALA A C 1
ATOM 1087 O O . ALA A 1 136 ? 4.824 10.395 -7.184 1.00 95.75 136 ALA A O 1
ATOM 1088 N N . ALA A 1 137 ? 6.066 8.600 -7.702 1.00 96.50 137 ALA A N 1
ATOM 1089 C CA . ALA A 1 137 ? 5.894 7.912 -6.423 1.00 96.50 137 ALA A CA 1
ATOM 1090 C C . ALA A 1 137 ? 6.216 8.787 -5.207 1.00 96.50 137 ALA A C 1
ATOM 1092 O O . ALA A 1 137 ? 5.452 8.801 -4.248 1.00 96.50 137 ALA A O 1
ATOM 1093 N N . VAL A 1 138 ? 7.292 9.575 -5.280 1.00 97.88 138 VAL A N 1
ATOM 1094 C CA . VAL A 1 138 ? 7.695 10.490 -4.200 1.00 97.88 138 VAL A CA 1
ATOM 1095 C C . VAL A 1 138 ? 6.607 11.530 -3.927 1.00 97.88 138 VAL A C 1
ATOM 1097 O O . VAL A 1 138 ? 6.219 11.750 -2.783 1.00 97.88 138 VAL A O 1
ATOM 1100 N N . ALA A 1 139 ? 6.048 12.130 -4.982 1.00 97.81 139 ALA A N 1
ATOM 1101 C CA . ALA A 1 139 ? 4.958 13.092 -4.847 1.00 97.81 139 ALA A CA 1
ATOM 1102 C C . ALA A 1 139 ? 3.673 12.432 -4.320 1.00 97.81 139 ALA A C 1
ATOM 1104 O O . ALA A 1 139 ? 2.965 13.034 -3.517 1.00 97.81 139 ALA A O 1
ATOM 1105 N N . LEU A 1 140 ? 3.387 11.193 -4.734 1.00 97.06 140 LEU A N 1
ATOM 1106 C CA . LEU A 1 140 ? 2.228 10.430 -4.263 1.00 97.06 140 LEU A CA 1
ATOM 1107 C C . LEU A 1 140 ? 2.350 10.066 -2.778 1.00 97.06 140 LEU A C 1
ATOM 1109 O O . LEU A 1 140 ? 1.406 10.295 -2.026 1.00 97.06 140 LEU A O 1
ATOM 1113 N N . LYS A 1 141 ? 3.510 9.569 -2.331 1.00 98.00 141 LYS A N 1
ATOM 1114 C CA . LYS A 1 141 ? 3.800 9.335 -0.907 1.00 98.00 141 LYS A CA 1
ATOM 1115 C C . LYS A 1 141 ? 3.640 10.632 -0.111 1.00 98.00 141 LYS A C 1
ATOM 1117 O O . LYS A 1 141 ? 2.923 10.658 0.887 1.00 98.00 141 LYS A O 1
ATOM 1122 N N . ARG A 1 142 ? 4.216 11.732 -0.609 1.00 97.94 142 ARG A N 1
ATOM 1123 C CA . ARG A 1 142 ? 4.136 13.040 0.049 1.00 97.94 142 ARG A CA 1
ATOM 1124 C C . ARG A 1 142 ? 2.704 13.566 0.173 1.00 97.94 142 ARG A C 1
ATOM 1126 O O . ARG A 1 142 ? 2.365 14.193 1.172 1.00 97.94 142 ARG A O 1
ATOM 1133 N N . GLU A 1 143 ? 1.859 13.320 -0.822 1.00 97.62 143 GLU A N 1
ATOM 1134 C CA . GLU A 1 143 ? 0.440 13.683 -0.783 1.00 97.62 143 GLU A CA 1
ATOM 1135 C C . GLU A 1 143 ? -0.278 12.997 0.390 1.00 97.62 143 GLU A C 1
ATOM 1137 O O . GLU A 1 143 ? -0.959 13.670 1.163 1.00 97.62 143 GLU A O 1
ATOM 1142 N N . TYR A 1 144 ? -0.061 11.691 0.588 1.00 97.94 144 TYR A N 1
ATOM 1143 C CA . TYR A 1 144 ? -0.605 10.970 1.743 1.00 97.94 144 TYR A CA 1
ATOM 1144 C C . TYR A 1 144 ? -0.104 11.540 3.073 1.00 97.94 144 TYR A C 1
ATOM 1146 O O . TYR A 1 144 ? -0.903 11.743 3.983 1.00 97.94 144 TYR A O 1
ATOM 1154 N N . GLU A 1 145 ? 1.191 11.838 3.191 1.00 98.06 145 GLU A N 1
ATOM 1155 C CA . GLU A 1 145 ? 1.763 12.419 4.414 1.00 98.06 145 GLU A CA 1
ATOM 1156 C C . GLU A 1 145 ? 1.123 13.765 4.769 1.00 98.06 145 GLU A C 1
ATOM 1158 O O . GLU A 1 145 ? 0.817 14.025 5.932 1.00 98.06 145 GLU A O 1
ATOM 1163 N N . LEU A 1 146 ? 0.898 14.619 3.766 1.00 97.88 146 LEU A N 1
ATOM 1164 C CA . LEU A 1 146 ? 0.281 15.931 3.955 1.00 97.88 146 LEU A CA 1
ATOM 1165 C C . LEU A 1 146 ? -1.184 15.823 4.388 1.00 97.88 146 LEU A C 1
ATOM 1167 O O . LEU A 1 146 ? -1.614 16.579 5.256 1.00 97.88 146 LEU A O 1
ATOM 1171 N N . VAL A 1 147 ? -1.945 14.898 3.796 1.00 97.25 147 VAL A N 1
ATOM 1172 C CA . VAL A 1 147 ? -3.375 14.733 4.098 1.00 97.25 147 VAL A CA 1
ATOM 1173 C C . VAL A 1 147 ? -3.588 14.035 5.443 1.00 97.25 147 VAL A C 1
ATOM 1175 O O . VAL A 1 147 ? -4.458 14.438 6.213 1.00 97.25 147 VAL A O 1
ATOM 1178 N N . CYS A 1 148 ? -2.795 13.008 5.753 1.00 96.44 148 CYS A N 1
ATOM 1179 C CA . CYS A 1 148 ? -2.901 12.276 7.016 1.00 96.44 148 CYS A CA 1
ATOM 1180 C C 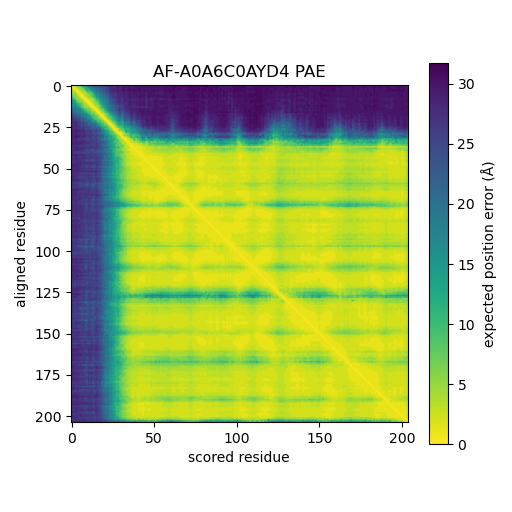. CYS A 1 148 ? -2.338 13.081 8.202 1.00 96.44 148 CYS A C 1
ATOM 1182 O O . CYS A 1 148 ? -2.860 12.999 9.320 1.00 96.44 148 CYS A O 1
ATOM 1184 N N . GLY A 1 149 ? -1.300 13.885 7.962 1.00 95.88 149 GLY A N 1
ATOM 1185 C CA . GLY A 1 149 ? -0.632 14.690 8.979 1.00 95.88 149 GLY A CA 1
ATOM 1186 C C . GLY A 1 149 ? 0.196 13.862 9.968 1.00 95.88 149 GLY A C 1
ATOM 1187 O O . GLY A 1 149 ? 0.361 12.651 9.844 1.00 95.88 149 GLY A O 1
ATOM 1188 N N . GLU A 1 150 ? 0.712 14.524 11.005 1.00 95.00 150 GLU A N 1
ATOM 1189 C CA . GLU A 1 150 ? 1.763 13.977 11.881 1.00 95.00 150 GLU A CA 1
ATOM 1190 C C . GLU A 1 150 ? 1.338 12.796 12.765 1.00 95.00 150 GLU A C 1
ATOM 1192 O O . GLU A 1 150 ? 2.200 12.133 13.345 1.00 95.00 150 GLU A O 1
ATOM 1197 N N . ARG A 1 151 ? 0.030 12.523 12.870 1.00 93.94 151 ARG A N 1
ATOM 1198 C CA . ARG A 1 151 ? -0.520 11.369 13.607 1.00 93.94 151 ARG A CA 1
ATOM 1199 C C . ARG A 1 151 ? -0.198 10.034 12.932 1.00 93.94 151 ARG A C 1
ATOM 1201 O O . ARG A 1 151 ? -0.321 8.987 13.572 1.00 93.94 151 ARG A O 1
ATOM 1208 N N . PHE A 1 152 ? 0.193 10.086 11.662 1.00 97.69 152 PHE A N 1
ATOM 1209 C CA . PHE A 1 152 ? 0.476 8.920 10.852 1.00 97.69 152 PHE A CA 1
ATOM 1210 C C . PHE A 1 152 ? 1.921 8.911 10.384 1.00 97.69 152 PHE A C 1
ATOM 1212 O O . PHE A 1 152 ? 2.562 9.950 10.222 1.00 97.69 152 PHE A O 1
ATOM 1219 N N . GLU A 1 153 ? 2.406 7.705 10.152 1.00 97.81 153 GLU A N 1
ATOM 1220 C CA . GLU A 1 153 ? 3.611 7.441 9.384 1.00 97.81 153 GLU A CA 1
ATOM 1221 C C . GLU A 1 153 ? 3.193 6.755 8.087 1.00 97.81 153 GLU A C 1
ATOM 1223 O O . GLU A 1 153 ? 2.375 5.834 8.113 1.00 97.81 153 GLU A O 1
ATOM 1228 N N . ILE A 1 154 ? 3.690 7.244 6.952 1.00 98.12 154 ILE A N 1
ATOM 1229 C CA . ILE A 1 154 ? 3.317 6.727 5.637 1.00 98.12 154 ILE A CA 1
ATOM 1230 C C . ILE A 1 154 ? 4.494 5.958 5.058 1.00 98.12 154 ILE A C 1
ATOM 1232 O O . ILE A 1 154 ? 5.551 6.526 4.789 1.00 98.12 154 ILE A O 1
ATOM 1236 N N . GLU A 1 155 ? 4.273 4.679 4.784 1.00 98.38 155 GLU A N 1
ATOM 1237 C CA . GLU A 1 155 ? 5.172 3.879 3.961 1.00 98.38 155 GLU A CA 1
ATOM 1238 C C . GLU A 1 155 ? 4.521 3.611 2.611 1.00 98.38 155 GLU A C 1
ATOM 1240 O O . GLU A 1 155 ? 3.301 3.478 2.499 1.00 98.38 155 GLU A O 1
ATOM 1245 N N . TYR A 1 156 ? 5.341 3.534 1.570 1.00 98.50 156 TYR A N 1
ATOM 1246 C CA . TYR A 1 156 ? 4.869 3.376 0.205 1.00 98.50 156 TYR A CA 1
ATOM 1247 C C . TYR A 1 156 ? 5.682 2.295 -0.485 1.00 98.50 156 TYR A C 1
ATOM 1249 O O . TYR A 1 156 ? 6.896 2.233 -0.315 1.00 98.50 156 TYR A O 1
ATOM 1257 N N . ALA A 1 157 ? 5.024 1.459 -1.275 1.00 98.50 157 ALA A N 1
ATOM 1258 C CA . ALA A 1 157 ? 5.697 0.418 -2.023 1.00 98.50 157 ALA A CA 1
ATOM 1259 C C . ALA A 1 157 ? 5.014 0.132 -3.358 1.00 98.50 157 ALA A C 1
ATOM 1261 O O . ALA A 1 157 ? 3.822 0.387 -3.555 1.00 98.50 157 ALA A O 1
ATOM 1262 N N . PHE A 1 158 ? 5.778 -0.475 -4.261 1.00 98.06 158 PHE A N 1
ATOM 1263 C CA . PHE A 1 158 ? 5.273 -1.038 -5.501 1.00 98.06 158 PHE A CA 1
ATOM 1264 C C . PHE A 1 158 ? 5.348 -2.561 -5.512 1.00 98.06 158 PHE A C 1
ATOM 1266 O O . PHE A 1 158 ? 6.307 -3.155 -5.035 1.00 98.06 158 PHE A O 1
ATOM 1273 N N . CYS A 1 159 ? 4.377 -3.195 -6.160 1.00 97.56 159 CYS A N 1
ATOM 1274 C CA . CYS A 1 159 ? 4.499 -4.549 -6.684 1.00 97.56 159 CYS A CA 1
ATOM 1275 C C . CYS A 1 159 ? 4.514 -4.483 -8.216 1.00 97.56 159 CYS A C 1
ATOM 1277 O O . CYS A 1 159 ? 3.540 -4.054 -8.842 1.00 97.56 159 CYS A O 1
ATOM 1279 N N . LEU A 1 160 ? 5.629 -4.888 -8.820 1.00 95.69 160 LEU A N 1
ATOM 1280 C CA . LEU A 1 160 ? 5.873 -4.808 -10.257 1.00 95.69 160 LEU A CA 1
ATOM 1281 C C . LEU A 1 160 ? 5.853 -6.197 -10.907 1.00 95.69 160 LEU A C 1
ATOM 1283 O O . LEU A 1 160 ? 6.249 -7.194 -10.300 1.00 95.69 160 LEU A O 1
ATOM 1287 N N . ASN A 1 161 ? 5.430 -6.280 -12.168 1.00 93.06 161 ASN A N 1
ATOM 1288 C CA . ASN A 1 161 ? 5.572 -7.514 -12.944 1.00 93.06 161 ASN A CA 1
ATOM 1289 C C . ASN A 1 161 ? 6.994 -7.690 -13.509 1.00 93.06 161 ASN A C 1
ATOM 1291 O O . ASN A 1 161 ? 7.820 -6.775 -13.495 1.00 93.06 161 ASN A O 1
ATOM 1295 N N . ASP A 1 162 ? 7.275 -8.877 -14.051 1.00 91.00 162 ASP A N 1
ATOM 1296 C CA . ASP A 1 162 ? 8.613 -9.256 -14.527 1.00 91.00 162 ASP A CA 1
ATOM 1297 C C . ASP A 1 162 ? 9.155 -8.390 -15.672 1.00 91.00 162 ASP A C 1
ATOM 1299 O O . ASP A 1 162 ? 10.366 -8.344 -15.887 1.00 91.00 162 ASP A O 1
ATOM 1303 N N . TRP A 1 163 ? 8.296 -7.658 -16.384 1.00 91.00 163 TRP A N 1
ATOM 1304 C CA . TRP A 1 163 ? 8.740 -6.705 -17.399 1.00 91.00 163 TRP A CA 1
ATOM 1305 C C . TRP A 1 163 ? 9.677 -5.639 -16.819 1.00 91.00 163 TRP A C 1
ATOM 1307 O O . TRP A 1 163 ? 10.664 -5.279 -17.463 1.00 91.00 163 TRP A O 1
ATOM 1317 N N . PHE A 1 164 ? 9.417 -5.181 -15.589 1.00 90.69 164 PHE A N 1
ATOM 1318 C CA . PHE A 1 164 ? 10.250 -4.184 -14.912 1.00 90.69 164 PHE A CA 1
ATOM 1319 C C . PHE A 1 164 ? 11.623 -4.733 -14.521 1.00 90.69 164 PHE A C 1
ATOM 1321 O O . PHE A 1 164 ? 12.610 -4.017 -14.653 1.00 90.69 164 PHE A O 1
ATOM 1328 N N . LYS A 1 165 ? 11.728 -6.024 -14.170 1.00 88.38 165 LYS A N 1
ATOM 1329 C CA . LYS A 1 165 ? 13.025 -6.675 -13.882 1.00 88.38 165 LYS A CA 1
ATOM 1330 C C . LYS A 1 165 ? 13.980 -6.652 -15.068 1.00 88.38 165 LYS A C 1
ATOM 1332 O O . LYS A 1 165 ? 15.196 -6.705 -14.906 1.00 88.38 165 LYS A O 1
ATOM 1337 N N . GLN A 1 166 ? 13.423 -6.652 -16.275 1.00 88.88 166 GLN A N 1
ATOM 1338 C CA . GLN A 1 166 ? 14.193 -6.711 -17.511 1.00 88.88 166 GLN A CA 1
ATOM 1339 C C . GLN A 1 166 ? 14.685 -5.326 -17.952 1.00 88.88 166 GLN A C 1
ATOM 1341 O O . GLN A 1 166 ? 15.512 -5.240 -18.861 1.00 88.88 166 GLN A O 1
ATOM 1346 N N . GLN A 1 167 ? 14.215 -4.244 -17.319 1.00 90.12 167 GLN A N 1
ATOM 1347 C CA . GLN A 1 167 ? 14.607 -2.888 -17.682 1.00 90.12 167 GLN A CA 1
ATOM 1348 C C . GLN A 1 167 ? 15.978 -2.546 -17.096 1.00 90.12 167 GLN A C 1
ATOM 1350 O O . GLN A 1 167 ? 16.142 -2.410 -15.889 1.00 90.12 167 GLN A O 1
ATOM 1355 N N . LYS A 1 168 ? 16.974 -2.388 -17.974 1.00 89.31 168 LYS A N 1
ATOM 1356 C CA . LYS A 1 168 ? 18.373 -2.113 -17.592 1.00 89.31 168 LYS A CA 1
ATOM 1357 C C . LYS A 1 168 ? 18.905 -0.765 -18.073 1.00 89.31 168 LYS A C 1
ATOM 1359 O O . LYS A 1 168 ? 20.093 -0.504 -17.948 1.00 89.31 168 LYS A O 1
ATO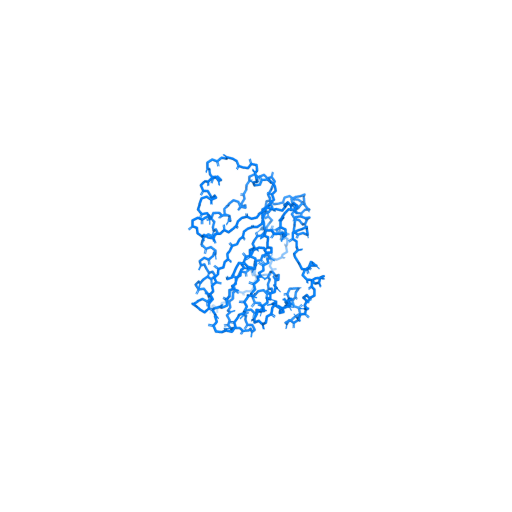M 1364 N N . SER A 1 169 ? 18.064 0.075 -18.674 1.00 90.50 169 SER A N 1
ATOM 1365 C CA . SER A 1 169 ? 18.503 1.408 -19.100 1.00 90.50 169 SER A CA 1
ATOM 1366 C C . SER A 1 169 ? 18.783 2.294 -17.886 1.00 90.50 169 SER A C 1
ATOM 1368 O O . SER A 1 169 ? 18.042 2.195 -16.906 1.00 90.50 169 SER A O 1
ATOM 1370 N N . ASP A 1 170 ? 19.709 3.243 -18.016 1.00 93.62 170 ASP A N 1
ATOM 1371 C CA . ASP A 1 170 ? 20.058 4.232 -16.982 1.00 93.62 170 ASP A CA 1
ATOM 1372 C C . ASP A 1 170 ? 18.835 4.882 -16.332 1.00 93.62 170 ASP A C 1
ATOM 1374 O O . ASP A 1 170 ? 18.772 5.046 -15.121 1.00 93.62 170 ASP A O 1
ATOM 1378 N N . LYS A 1 171 ? 17.795 5.160 -17.121 1.00 91.62 171 LYS A N 1
ATOM 1379 C CA . LYS A 1 171 ? 16.519 5.686 -16.628 1.00 91.62 171 LYS A CA 1
ATOM 1380 C C . LYS A 1 171 ? 15.898 4.849 -15.500 1.00 91.62 171 LYS A C 1
ATOM 1382 O O . LYS A 1 171 ? 15.415 5.416 -14.530 1.00 91.62 171 LYS A O 1
ATOM 1387 N N . TYR A 1 172 ? 15.888 3.522 -15.625 1.00 92.06 172 TYR A N 1
ATOM 1388 C CA . TYR A 1 172 ? 15.337 2.630 -14.598 1.00 92.06 172 TYR A CA 1
ATOM 1389 C C . TYR A 1 172 ? 16.301 2.467 -13.421 1.00 92.06 172 TYR A C 1
ATOM 1391 O O . TYR A 1 172 ? 15.845 2.327 -12.293 1.00 92.06 172 TYR A O 1
ATOM 1399 N N . ILE A 1 173 ? 17.612 2.566 -13.661 1.00 93.88 173 ILE A N 1
ATOM 1400 C CA . ILE A 1 173 ? 18.619 2.600 -12.593 1.00 93.88 173 ILE A CA 1
ATOM 1401 C C . ILE A 1 173 ? 18.400 3.838 -11.713 1.00 93.88 173 ILE A C 1
ATOM 1403 O O . ILE A 1 173 ? 18.209 3.699 -10.509 1.00 93.88 173 ILE A O 1
ATOM 1407 N N . TYR A 1 174 ? 18.328 5.031 -12.311 1.00 95.81 174 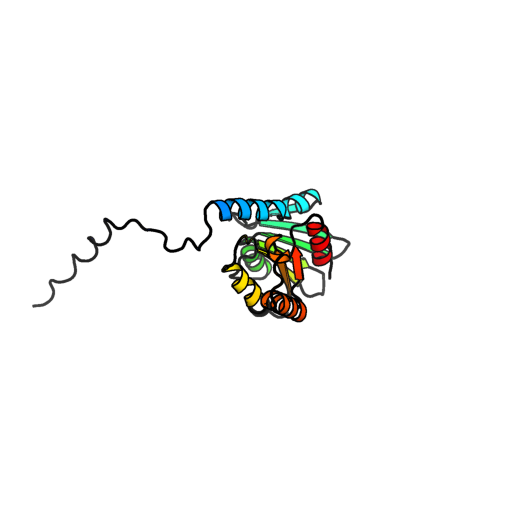TYR A N 1
ATOM 1408 C CA . TYR A 1 174 ? 18.067 6.272 -11.578 1.00 95.81 174 TYR A CA 1
ATOM 1409 C C . TYR A 1 174 ? 16.691 6.287 -10.913 1.00 95.81 174 TYR A C 1
ATOM 1411 O O . TYR A 1 174 ? 16.563 6.782 -9.800 1.00 95.81 174 TYR A O 1
ATOM 1419 N N . LEU A 1 175 ? 15.670 5.715 -11.557 1.00 95.69 175 LEU A N 1
ATOM 1420 C CA . LEU A 1 175 ? 14.365 5.540 -10.928 1.00 95.69 175 LEU A CA 1
ATOM 1421 C C . LEU A 1 175 ? 14.476 4.698 -9.650 1.00 95.69 175 LEU A C 1
ATOM 1423 O O . LEU A 1 175 ? 13.962 5.113 -8.621 1.00 95.69 175 LEU A O 1
ATOM 1427 N N . HIS A 1 176 ? 15.159 3.550 -9.690 1.00 95.00 176 HIS A N 1
ATOM 1428 C CA . HIS A 1 176 ? 15.351 2.719 -8.500 1.00 95.00 176 HIS A CA 1
ATOM 1429 C C . HIS A 1 176 ? 16.125 3.446 -7.398 1.00 95.00 176 HIS A C 1
ATOM 1431 O O . HIS A 1 176 ? 15.704 3.370 -6.249 1.00 95.00 176 HIS A O 1
ATOM 1437 N N . MET A 1 177 ? 17.175 4.197 -7.748 1.00 96.50 177 MET A N 1
ATOM 1438 C CA . MET A 1 177 ? 17.911 5.023 -6.782 1.00 96.50 177 MET A CA 1
ATOM 1439 C C . MET A 1 177 ? 16.996 6.049 -6.106 1.00 96.50 177 MET A C 1
ATOM 1441 O O . MET A 1 177 ? 16.993 6.154 -4.889 1.00 96.50 177 MET A O 1
ATOM 1445 N N . ILE A 1 178 ? 16.162 6.756 -6.873 1.00 97.69 178 ILE A N 1
ATOM 1446 C CA . ILE A 1 178 ? 15.225 7.747 -6.322 1.00 97.69 178 ILE A CA 1
ATOM 1447 C C . ILE A 1 178 ? 14.185 7.088 -5.413 1.00 97.69 178 ILE A C 1
ATOM 1449 O O . ILE A 1 178 ? 13.836 7.650 -4.378 1.00 97.69 178 ILE A O 1
ATOM 1453 N N . LEU A 1 179 ? 13.668 5.915 -5.786 1.00 97.50 179 LEU A N 1
ATOM 1454 C CA . LEU A 1 179 ? 12.726 5.178 -4.941 1.00 97.50 179 LEU A CA 1
ATOM 1455 C C . LEU A 1 179 ? 13.386 4.749 -3.621 1.00 97.50 179 LEU A C 1
ATOM 1457 O O . LEU A 1 179 ? 12.791 4.941 -2.564 1.00 97.50 179 LEU A O 1
ATOM 1461 N N . GLU A 1 180 ? 14.619 4.243 -3.673 1.00 97.19 180 GLU A N 1
ATOM 1462 C CA . GLU A 1 180 ? 15.402 3.848 -2.496 1.00 97.19 180 GLU A CA 1
ATOM 1463 C C . GLU A 1 180 ? 15.712 5.044 -1.582 1.00 97.19 180 GLU A C 1
ATOM 1465 O O . GLU A 1 18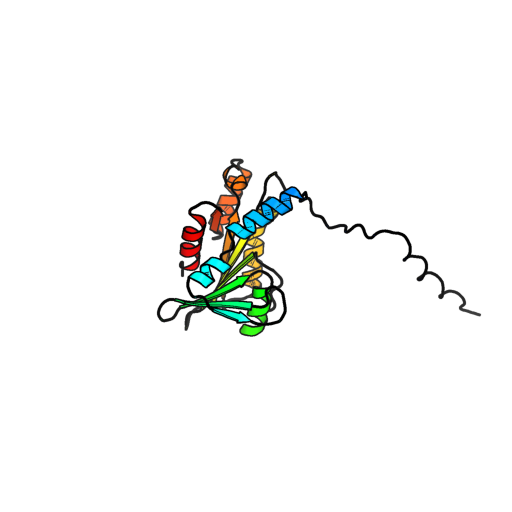0 ? 15.435 4.985 -0.389 1.00 97.19 180 GLU A O 1
ATOM 1470 N N . GLU A 1 181 ? 16.183 6.163 -2.142 1.00 97.62 181 GLU A N 1
ATOM 1471 C CA . GLU A 1 181 ? 16.473 7.408 -1.409 1.00 97.62 181 GLU A CA 1
ATOM 1472 C C . GLU A 1 181 ? 15.252 7.999 -0.684 1.00 97.62 181 GLU A C 1
ATOM 1474 O O . GLU A 1 181 ? 15.409 8.816 0.221 1.00 97.62 181 GLU A O 1
ATOM 1479 N N . ASN A 1 182 ? 14.039 7.624 -1.098 1.00 97.69 182 ASN A N 1
ATOM 1480 C CA . ASN A 1 182 ? 12.785 8.123 -0.535 1.00 97.69 182 ASN A CA 1
ATOM 1481 C C . ASN A 1 182 ? 12.023 7.058 0.268 1.00 97.69 182 ASN A C 1
ATOM 1483 O O . ASN A 1 182 ? 10.827 7.239 0.533 1.00 97.69 182 ASN A O 1
ATOM 1487 N N . ASP A 1 183 ? 12.683 5.959 0.646 1.00 97.19 183 ASP A N 1
ATOM 1488 C CA . ASP A 1 183 ? 12.100 4.838 1.389 1.00 97.19 183 ASP A CA 1
ATOM 1489 C C . ASP A 1 183 ? 10.807 4.327 0.726 1.00 97.19 183 ASP A C 1
ATOM 1491 O O . ASP A 1 183 ? 9.730 4.299 1.338 1.00 97.19 183 ASP A O 1
ATOM 1495 N N . ILE A 1 184 ? 10.896 4.023 -0.575 1.00 98.25 184 ILE A N 1
ATOM 1496 C CA . ILE A 1 184 ? 9.822 3.415 -1.365 1.00 98.25 184 ILE A CA 1
ATOM 1497 C C . ILE A 1 184 ? 10.256 2.019 -1.807 1.00 98.25 184 ILE A C 1
ATOM 1499 O O . ILE A 1 184 ? 11.063 1.861 -2.726 1.00 98.25 184 ILE A O 1
ATOM 1503 N N . ASP A 1 185 ? 9.691 0.992 -1.175 1.00 97.81 185 ASP A N 1
ATOM 1504 C CA . ASP A 1 185 ? 10.057 -0.393 -1.461 1.00 97.81 185 ASP A CA 1
ATOM 1505 C C . ASP A 1 185 ? 9.527 -0.852 -2.829 1.00 97.81 185 ASP A C 1
ATOM 1507 O O . ASP A 1 185 ? 8.437 -0.483 -3.276 1.00 97.81 185 ASP A O 1
ATOM 1511 N N . VAL A 1 186 ? 10.289 -1.713 -3.504 1.00 96.81 186 VAL A N 1
ATOM 1512 C CA . VAL A 1 186 ? 9.876 -2.336 -4.765 1.00 96.81 186 VAL A CA 1
ATOM 1513 C C . VAL A 1 186 ? 9.915 -3.849 -4.626 1.00 96.81 186 VAL A C 1
ATOM 1515 O O . VAL A 1 186 ? 10.971 -4.465 -4.483 1.00 96.81 186 VAL A O 1
ATOM 1518 N N . PHE A 1 187 ? 8.743 -4.458 -4.737 1.00 96.25 187 PHE A N 1
ATOM 1519 C CA . PHE A 1 187 ? 8.562 -5.893 -4.842 1.00 96.25 187 PHE A CA 1
ATOM 1520 C C . PHE A 1 187 ? 8.296 -6.285 -6.284 1.00 96.25 187 PHE A C 1
ATOM 1522 O O . PHE A 1 187 ? 7.800 -5.502 -7.096 1.00 96.25 187 PHE A O 1
ATOM 1529 N N . TYR A 1 188 ? 8.544 -7.553 -6.573 1.00 95.25 188 TYR A N 1
ATOM 1530 C CA . TYR A 1 188 ? 8.144 -8.154 -7.827 1.00 95.25 188 TYR A CA 1
ATOM 1531 C C . TYR A 1 188 ? 7.218 -9.331 -7.568 1.00 95.25 188 TYR A C 1
ATOM 1533 O O . TYR A 1 188 ? 7.407 -10.039 -6.582 1.00 95.25 188 TYR A O 1
ATOM 1541 N N . ALA A 1 189 ? 6.247 -9.547 -8.455 1.00 92.25 189 ALA A N 1
ATOM 1542 C CA . ALA A 1 189 ? 5.319 -10.677 -8.382 1.00 92.25 189 ALA A CA 1
ATOM 1543 C C . ALA A 1 189 ? 5.991 -11.997 -8.799 1.00 92.25 189 ALA A C 1
ATOM 1545 O O . ALA A 1 189 ? 5.646 -12.601 -9.811 1.00 92.25 189 ALA A O 1
ATOM 1546 N N . ASP A 1 190 ? 6.992 -12.413 -8.030 1.00 91.19 190 ASP A N 1
ATOM 1547 C CA . ASP A 1 190 ? 7.642 -13.713 -8.136 1.00 91.19 190 ASP A CA 1
ATOM 1548 C C . ASP A 1 190 ? 7.284 -14.624 -6.960 1.00 91.19 190 ASP A C 1
ATOM 1550 O O . ASP A 1 190 ? 6.467 -14.291 -6.103 1.00 91.19 190 ASP A O 1
ATOM 1554 N N . ASN A 1 191 ? 7.903 -15.803 -6.925 1.00 90.06 191 ASN A N 1
ATOM 1555 C CA . ASN A 1 191 ? 7.643 -16.820 -5.910 1.00 90.06 191 ASN A CA 1
ATOM 1556 C C . ASN A 1 191 ? 7.922 -16.344 -4.473 1.00 90.06 191 ASN A C 1
ATOM 1558 O O . ASN A 1 191 ? 7.391 -16.934 -3.538 1.00 90.06 191 ASN A O 1
ATOM 1562 N N . ASP A 1 192 ? 8.735 -15.300 -4.292 1.00 93.19 192 ASP A N 1
ATOM 1563 C CA . ASP A 1 192 ? 9.100 -14.759 -2.979 1.00 93.19 192 ASP A CA 1
ATOM 1564 C C . ASP A 1 192 ? 8.297 -13.495 -2.619 1.00 93.19 192 ASP A C 1
ATOM 1566 O O . ASP A 1 192 ? 8.501 -12.874 -1.575 1.00 93.19 192 ASP A O 1
ATOM 1570 N N . TYR A 1 193 ? 7.355 -13.100 -3.482 1.00 95.50 193 TYR A N 1
ATOM 1571 C CA . TYR A 1 193 ? 6.576 -11.874 -3.340 1.00 95.50 193 TYR A CA 1
ATOM 1572 C C . TYR A 1 193 ? 5.908 -11.750 -1.967 1.00 95.50 193 TYR A C 1
ATOM 1574 O O . TYR A 1 193 ? 6.106 -10.756 -1.271 1.00 95.50 193 TYR A O 1
ATOM 1582 N N . PHE A 1 194 ? 5.146 -12.766 -1.551 1.00 96.75 194 PHE A N 1
ATOM 1583 C CA . PHE A 1 194 ? 4.397 -12.705 -0.294 1.00 96.75 194 PHE A CA 1
ATOM 1584 C C . PHE A 1 194 ? 5.296 -12.729 0.943 1.00 96.75 194 PHE A C 1
ATOM 1586 O O . PHE A 1 194 ? 4.932 -12.145 1.958 1.00 96.75 194 PHE A O 1
ATOM 1593 N N . HIS A 1 195 ? 6.473 -13.350 0.866 1.00 96.25 195 HIS A N 1
ATOM 1594 C CA . HIS A 1 195 ? 7.434 -13.329 1.966 1.00 96.25 195 HIS A CA 1
ATOM 1595 C C . HIS A 1 195 ? 8.049 -11.932 2.147 1.00 96.25 195 HIS A C 1
ATOM 1597 O O . HIS A 1 195 ? 8.117 -11.417 3.267 1.00 96.25 195 HIS A O 1
ATOM 1603 N N . LYS A 1 196 ? 8.422 -11.272 1.042 1.00 97.12 196 LYS A N 1
ATOM 1604 C CA . LYS A 1 196 ? 8.879 -9.873 1.060 1.00 97.12 196 LYS A CA 1
ATOM 1605 C C . LYS A 1 196 ? 7.780 -8.928 1.537 1.00 97.12 196 LYS A C 1
ATOM 1607 O O . LYS A 1 196 ? 8.043 -8.064 2.369 1.00 97.12 196 LYS A O 1
ATOM 1612 N N . LEU A 1 197 ? 6.552 -9.130 1.059 1.00 97.62 197 LEU A N 1
ATOM 1613 C CA . LEU A 1 197 ? 5.390 -8.352 1.478 1.00 97.62 197 LEU A CA 1
ATOM 1614 C C . LEU A 1 197 ? 5.136 -8.496 2.984 1.00 97.62 197 LEU A C 1
ATOM 1616 O O . LEU A 1 197 ? 4.951 -7.491 3.661 1.00 97.62 197 LEU A O 1
ATOM 1620 N N . ASP A 1 198 ? 5.182 -9.713 3.531 1.00 96.25 198 ASP A N 1
ATOM 1621 C CA . ASP A 1 198 ? 5.042 -9.930 4.975 1.00 96.25 198 ASP A CA 1
ATOM 1622 C C . ASP A 1 198 ? 6.138 -9.230 5.769 1.00 96.25 198 ASP A C 1
ATOM 1624 O O . ASP A 1 198 ? 5.849 -8.588 6.776 1.00 96.25 198 ASP A O 1
ATOM 1628 N N . THR A 1 199 ? 7.387 -9.349 5.314 1.00 96.50 199 THR A N 1
ATOM 1629 C CA . THR A 1 199 ? 8.540 -8.713 5.960 1.00 96.50 199 THR A CA 1
ATOM 1630 C C . THR A 1 199 ? 8.351 -7.202 6.002 1.00 96.50 199 THR A C 1
ATOM 1632 O O . THR A 1 199 ? 8.582 -6.576 7.031 1.00 96.50 199 THR A O 1
ATOM 1635 N N . TRP A 1 200 ? 7.861 -6.618 4.910 1.00 97.56 200 TRP A N 1
ATOM 1636 C CA . TRP A 1 200 ? 7.550 -5.199 4.842 1.00 97.56 200 TRP A CA 1
ATOM 1637 C C . TRP A 1 200 ? 6.389 -4.799 5.755 1.00 97.56 200 TRP A C 1
ATOM 1639 O O . TRP A 1 200 ? 6.501 -3.813 6.476 1.00 97.56 200 TRP A O 1
ATOM 1649 N N . ILE A 1 201 ? 5.302 -5.577 5.797 1.00 95.81 201 ILE A N 1
ATOM 1650 C CA . ILE A 1 201 ? 4.169 -5.333 6.706 1.00 95.81 201 ILE A CA 1
ATOM 1651 C C . ILE A 1 201 ? 4.617 -5.401 8.174 1.00 95.81 201 ILE A C 1
ATOM 1653 O O . ILE A 1 201 ? 4.134 -4.634 9.003 1.00 95.81 201 ILE A O 1
ATOM 1657 N N . GLN A 1 202 ? 5.545 -6.304 8.492 1.00 91.56 202 GLN A N 1
ATOM 1658 C CA . GLN A 1 202 ? 6.070 -6.537 9.840 1.00 91.56 202 GLN A CA 1
ATOM 1659 C C . GLN A 1 202 ? 7.289 -5.676 10.190 1.00 91.56 202 GLN A C 1
ATOM 1661 O O . GLN A 1 202 ? 7.793 -5.779 11.306 1.00 91.56 202 GLN A O 1
ATOM 1666 N N . ARG A 1 203 ? 7.778 -4.839 9.271 1.00 87.81 203 ARG A N 1
ATOM 1667 C CA . ARG A 1 203 ? 8.786 -3.820 9.568 1.00 87.81 203 ARG A CA 1
ATOM 1668 C C . ARG A 1 203 ? 8.076 -2.684 10.299 1.00 87.81 203 ARG A C 1
ATOM 1670 O O . ARG A 1 203 ? 7.313 -1.951 9.672 1.00 87.81 203 ARG A O 1
ATOM 1677 N N . ILE A 1 204 ? 8.250 -2.612 11.615 1.00 74.31 204 ILE A N 1
ATOM 1678 C CA . ILE A 1 204 ? 7.540 -1.696 12.519 1.00 74.31 204 ILE A CA 1
ATOM 1679 C C . ILE A 1 204 ? 8.444 -1.117 13.589 1.00 74.31 204 ILE A C 1
ATOM 1681 O O . ILE A 1 204 ? 9.480 -1.751 13.889 1.00 74.31 204 ILE A O 1
#

Sequence (204 aa):
MADNVKVDIMTELFTGLGIKNKGTGAGGAKTNENGKQFEEITNNEVRLLSQGFTKTVINKNKYGYYLSKKVGLFTEIIFVLQGGLIDYMKQEFEIELFRNPDEAYIIRRPGEKTIIKILEKKHQNVQGSVETKLWAAVALKREYELVCGERFEIEYAFCLNDWFKQQKSDKYIYLHMILEENDIDVFYADNDYFHKLDTWI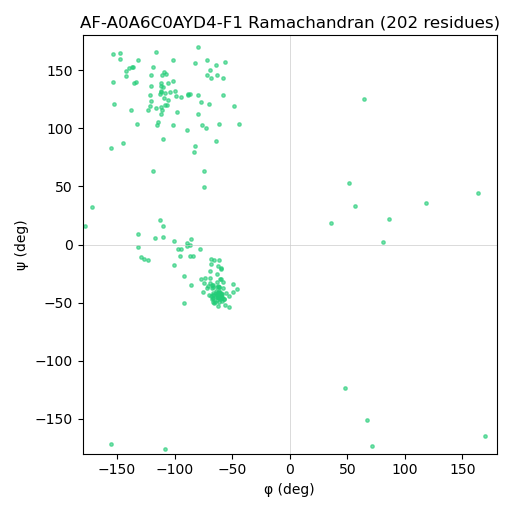QRI

Solvent-accessible surface area (backbone atoms only — not comparable to full-atom values): 12089 Å² total; per-residue (Å²): 133,90,85,94,82,89,86,86,76,81,78,75,81,78,77,87,74,83,83,70,76,91,74,78,75,91,60,54,77,67,50,53,52,56,41,49,53,52,53,58,79,66,51,56,66,68,57,43,45,76,71,64,33,46,80,47,79,76,54,90,53,98,37,23,34,38,36,36,38,75,53,82,95,61,36,36,42,34,39,26,38,28,58,10,47,29,54,48,36,35,74,76,68,72,36,89,62,91,68,62,43,60,32,37,38,41,37,42,41,88,96,53,59,35,34,39,38,40,35,40,72,48,72,61,91,66,94,60,73,66,56,60,52,63,72,39,42,66,61,53,50,50,49,52,43,66,71,64,32,88,63,41,43,75,42,40,33,37,37,29,37,74,55,62,76,70,55,78,51,68,70,51,53,54,49,51,51,55,32,55,79,66,63,35,51,80,45,46,78,53,97,57,31,67,62,54,50,49,51,56,72,67,62,123

Mean predicted aligned error: 9.16 Å

pLDDT: mean 86.04, std 20.08, range [34.69, 98.81]

Foldseek 3Di:
DDDDDDPDDPPPPPPDDDCPPPDPPDQDPVNVVVLVVQLVLLPCPVVVVVVPWDKDALDDDPFRIWTWDDDPDFKIKIKTAFCNVQSCCCVPPVFHDDGGARMWIWIDGPPAAIEIEGEHEDEDDDDDDSLVVLVCQLVVQVVCCVRVDPSYHYAAEYEYECVLVPDDDPSSVVSVVVCVVSRYYYHYSDPCRVVVVVVVSPPD

Radius of gyration: 21.62 Å; Cα contacts (8 Å, |Δi|>4): 267; chains: 1; bounding box: 61×63×55 Å

Organism: NCBI:txid1070528

Secondary structure (DSSP, 8-state):
-----SSSSSSSTTSS-----TT--S--HHHHHHHHHHHHHT--HHHHHHTT-EEEE-SSSTT-EEEEEEETTTEEEEEEETTHHHHHHHHHH--------SEEEEEE-TTSPEEEEEEEEE--SSSSTHHHHHHTHHHHHHHHHHHH-TTEEEEEEEEE-HHHHT--SHHHHHHHHHHHHTTEEEEESSTTHHHHHHHHHT--

Nearest PDB structures (foldseek):
  8dk2-assembly1_D  TM=3.673E-01  e=1.004E-01  Pseudomonas aeruginosa PA14
  3c8z-assembly1_A  TM=4.901E-01  e=1.578E+00  unclassified
  7nyw-assembly1_B  TM=2.641E-01  e=1.877E-01  Photorhabdus thracensis
  6brm-assembly4_G  TM=4.018E-01  e=1.154E+00  Pectobacterium carotovorum
  4xgu-assembly1_C  TM=3.892E-01  e=3.560E+00  Caenorhabditis elegans